Protein AF-A2Z6I2-F1 (afdb_monomer)

Foldseek 3Di:
DDDPDDDDDDPQWDDDDQKIKGKDKDKDWDWDDDPDPVDDIDIGIDIDIDIDIGGPDDWQEAEAEDQLVFPVNVVVVVVCVVVCPPDDDDDPTPAYAYEYPRAQDFAQDQDPQAQQALVNVVVNVVVVPVSCDPLLVVLLVCLVVLHEYEAQHQYCSPGNRSVNSNVVSVHHYYDDHDPDPDLVVVLVVLLVCLVVVHAAQADEAEEEDDGVNLVSCQDPRSVVSVFVVSQCSNVVSLVVDCPRAPVVDDHHYDHYYHD

Structure (mmCIF, N/CA/C/O backbone):
data_AF-A2Z6I2-F1
#
_entry.id   AF-A2Z6I2-F1
#
loop_
_atom_site.group_PDB
_atom_site.id
_atom_site.type_symbol
_atom_site.label_atom_id
_atom_site.label_alt_id
_atom_site.label_comp_id
_atom_site.label_asym_id
_atom_site.label_entity_id
_atom_site.label_seq_id
_atom_site.pdbx_PDB_ins_code
_atom_site.Cartn_x
_atom_site.Cartn_y
_atom_site.Cartn_z
_atom_site.occupancy
_atom_site.B_iso_or_equiv
_atom_site.auth_seq_id
_atom_site.auth_comp_id
_atom_site.auth_asym_id
_atom_site.auth_atom_id
_atom_site.pdbx_PDB_model_num
ATOM 1 N N . MET A 1 1 ? -18.500 24.354 5.546 1.00 50.41 1 MET A N 1
ATOM 2 C CA . MET A 1 1 ? -19.090 24.061 6.866 1.00 50.41 1 MET A CA 1
ATOM 3 C C . MET A 1 1 ? -18.536 22.716 7.293 1.00 50.41 1 MET A C 1
ATOM 5 O O . MET A 1 1 ? -18.886 21.723 6.669 1.00 50.41 1 MET A O 1
ATOM 9 N N . PHE A 1 2 ? -17.585 22.687 8.226 1.00 59.53 2 PHE A N 1
ATOM 10 C CA . PHE A 1 2 ? -17.143 21.421 8.808 1.00 59.53 2 PHE A CA 1
ATOM 11 C C . PHE A 1 2 ? -18.168 21.043 9.871 1.00 59.53 2 PHE A C 1
ATOM 13 O O . PHE A 1 2 ? -18.448 21.833 10.767 1.00 59.53 2 PHE A O 1
ATOM 20 N N . VAL A 1 3 ? -18.805 19.893 9.699 1.00 77.31 3 VAL A N 1
ATOM 21 C CA . VAL A 1 3 ? -19.711 19.334 10.699 1.00 77.31 3 VAL A CA 1
ATOM 22 C C . VAL A 1 3 ? -18.836 18.537 11.664 1.00 77.31 3 VAL A C 1
ATOM 24 O O . VAL A 1 3 ? -18.158 17.611 11.231 1.00 77.31 3 VAL A O 1
ATOM 27 N N . GLU A 1 4 ? -18.811 18.915 12.943 1.00 81.69 4 GLU A N 1
ATOM 28 C CA . GLU A 1 4 ? -17.942 18.288 13.961 1.00 81.69 4 GLU A CA 1
ATOM 29 C C . GLU A 1 4 ? -18.385 16.865 14.339 1.00 81.69 4 GLU A C 1
ATOM 31 O O . GLU A 1 4 ? -17.584 16.061 14.807 1.00 81.69 4 GLU A O 1
ATOM 36 N N . GLY A 1 5 ? -19.648 16.522 14.083 1.00 84.38 5 GLY A N 1
ATOM 37 C CA . GLY A 1 5 ? -20.169 15.175 14.267 1.00 84.38 5 GLY A CA 1
ATOM 38 C C . GLY A 1 5 ? -21.511 14.983 13.572 1.00 84.38 5 GLY A C 1
ATOM 39 O O . GLY A 1 5 ? -22.301 15.915 13.436 1.00 84.38 5 GLY A O 1
ATOM 40 N N . PHE A 1 6 ? -21.779 13.759 13.128 1.00 90.56 6 PHE A N 1
ATOM 41 C CA . PHE A 1 6 ? -23.062 13.378 12.546 1.00 90.56 6 PHE A CA 1
ATOM 42 C C . PHE A 1 6 ? -23.507 12.019 13.087 1.00 90.56 6 PHE A C 1
ATOM 44 O O . PHE A 1 6 ? -22.689 11.189 13.488 1.00 90.56 6 PHE A O 1
ATOM 51 N N . ARG A 1 7 ? -24.820 11.788 13.086 1.00 93.06 7 ARG A N 1
ATOM 52 C CA . ARG A 1 7 ? -25.435 10.504 13.433 1.00 93.06 7 ARG A CA 1
ATOM 53 C C . ARG A 1 7 ? -26.205 9.987 12.228 1.00 93.06 7 ARG A C 1
ATOM 55 O O . ARG A 1 7 ? -26.896 10.752 11.564 1.00 93.06 7 ARG A O 1
ATOM 62 N N . VAL A 1 8 ? -26.081 8.694 11.954 1.00 95.44 8 VAL A N 1
ATOM 63 C CA . VAL A 1 8 ? -26.781 8.035 10.850 1.00 95.44 8 VAL A CA 1
ATOM 64 C C . VAL A 1 8 ? -28.031 7.360 11.401 1.00 95.44 8 VAL A C 1
ATOM 66 O O . VAL A 1 8 ? -27.942 6.390 12.152 1.00 95.44 8 VAL A O 1
ATOM 69 N N . GLU A 1 9 ? -29.204 7.858 11.022 1.00 96.56 9 GLU A N 1
ATOM 70 C CA . GLU A 1 9 ? -30.477 7.190 11.295 1.00 96.56 9 GLU A CA 1
ATOM 71 C C . GLU A 1 9 ? -30.743 6.150 10.205 1.00 96.56 9 GLU A C 1
ATOM 73 O O . GLU A 1 9 ? -31.096 6.470 9.072 1.00 96.56 9 GLU A O 1
ATOM 78 N N . SER A 1 10 ? -30.511 4.880 10.531 1.00 97.31 10 SER A N 1
ATOM 79 C CA . SER A 1 10 ? -30.699 3.764 9.607 1.00 97.31 10 SER A CA 1
ATOM 80 C C . SER A 1 10 ? -31.106 2.516 10.383 1.00 97.31 10 SER A C 1
ATOM 82 O O . SER A 1 10 ? -30.508 2.237 11.422 1.00 97.31 10 SER A O 1
ATOM 84 N N . PRO A 1 11 ? -32.045 1.698 9.872 1.00 97.25 11 PRO A N 1
ATOM 85 C CA . PRO A 1 11 ? -32.401 0.424 10.502 1.00 97.25 11 PRO A CA 1
ATOM 86 C C . PRO A 1 11 ? -31.233 -0.579 10.527 1.00 97.25 11 PRO A C 1
ATOM 88 O O . PRO A 1 11 ? -31.286 -1.566 11.256 1.00 97.25 11 PRO A O 1
ATOM 91 N N . ARG A 1 12 ? -30.178 -0.327 9.737 1.00 97.69 12 ARG A N 1
ATOM 92 C CA . ARG A 1 12 ? -28.970 -1.160 9.627 1.00 97.69 12 ARG A CA 1
ATOM 93 C C . ARG A 1 12 ? -27.800 -0.669 10.478 1.00 97.69 12 ARG A C 1
ATOM 95 O O . ARG A 1 12 ? -26.710 -1.214 10.351 1.00 97.69 12 ARG A O 1
ATOM 102 N N . VAL A 1 13 ? -27.995 0.364 11.296 1.00 97.94 13 VAL A N 1
ATOM 103 C CA . VAL A 1 13 ? -26.950 0.917 12.166 1.00 97.94 13 VAL A CA 1
ATOM 104 C C . VAL A 1 13 ? -27.441 0.894 13.606 1.00 97.94 13 VAL A C 1
ATOM 106 O O . VAL A 1 13 ? -28.534 1.371 13.909 1.00 97.94 13 VAL A O 1
ATOM 109 N N . ARG A 1 14 ? -26.624 0.346 14.504 1.00 97.62 14 ARG A N 1
ATOM 110 C CA . ARG A 1 14 ? -26.887 0.320 15.944 1.00 97.62 14 ARG A CA 1
ATOM 111 C C . ARG A 1 14 ? -25.712 0.949 16.676 1.00 97.62 14 ARG A C 1
ATOM 113 O O . ARG A 1 14 ? -24.563 0.593 16.442 1.00 97.62 14 ARG A O 1
ATOM 120 N N . TYR A 1 15 ? -26.022 1.892 17.556 1.00 96.81 15 TYR A N 1
ATOM 121 C CA . TYR A 1 15 ? -25.044 2.556 18.411 1.00 96.81 15 TYR A CA 1
ATOM 122 C C . TYR A 1 15 ? -25.083 1.890 19.788 1.00 96.81 15 TYR A C 1
ATOM 124 O O . TYR A 1 15 ? -26.132 1.904 20.434 1.00 96.81 15 TYR A O 1
ATOM 132 N N . GLY A 1 16 ? -23.969 1.286 20.194 1.00 92.25 16 GLY A N 1
ATOM 133 C CA . GLY A 1 16 ? -23.760 0.704 21.518 1.00 92.25 16 GLY A CA 1
ATOM 134 C C . GLY A 1 16 ? -22.893 1.596 22.407 1.00 92.25 16 GLY A C 1
ATOM 135 O O . GLY A 1 16 ? -22.550 2.723 22.045 1.00 92.25 16 GLY A O 1
ATOM 136 N N . ASP A 1 17 ? -22.528 1.078 23.579 1.00 91.62 17 ASP A N 1
ATOM 137 C CA . ASP A 1 17 ? -21.603 1.746 24.497 1.00 91.62 17 ASP A CA 1
ATOM 138 C C . ASP A 1 17 ? -20.154 1.505 24.041 1.00 91.62 17 ASP A C 1
ATOM 140 O O . ASP A 1 17 ? -19.594 0.428 24.238 1.00 91.62 17 ASP A O 1
ATOM 144 N N . GLY A 1 18 ? -19.567 2.482 23.344 1.00 93.25 18 GLY A N 1
ATOM 145 C CA . GLY A 1 18 ? -18.188 2.407 22.843 1.00 93.25 18 GLY A CA 1
ATOM 146 C C . GLY A 1 18 ? -18.007 1.745 21.468 1.00 93.25 18 GLY A C 1
ATOM 147 O O . GLY A 1 18 ? -16.869 1.577 21.012 1.00 93.25 18 GLY A O 1
ATOM 148 N N . GLU A 1 19 ? -19.095 1.380 20.785 1.00 96.69 19 GLU A N 1
ATOM 149 C CA . GLU A 1 19 ? -19.059 0.740 19.467 1.00 96.69 19 GLU A CA 1
ATOM 150 C C . GLU A 1 19 ? -20.268 1.080 18.584 1.00 96.69 19 GLU A C 1
ATOM 152 O O . GLU A 1 19 ? -21.359 1.398 19.058 1.00 96.69 19 GLU A O 1
ATOM 157 N N . ILE A 1 20 ? -20.065 0.995 17.271 1.00 97.31 20 ILE A N 1
ATOM 158 C CA . ILE A 1 20 ? -21.105 1.102 16.249 1.00 97.31 20 ILE A CA 1
ATOM 159 C C . ILE A 1 20 ? -21.118 -0.205 15.469 1.00 97.31 20 ILE A C 1
ATOM 161 O O . ILE A 1 20 ? -20.106 -0.606 14.887 1.00 97.31 20 ILE A O 1
ATOM 165 N N . GLU A 1 21 ? -22.279 -0.845 15.431 1.00 97.88 21 GLU A N 1
ATOM 166 C CA . GLU A 1 21 ? -22.538 -1.997 14.580 1.00 97.88 21 GLU A CA 1
ATOM 167 C C . GLU A 1 21 ? -23.267 -1.540 13.318 1.00 97.88 21 GLU A C 1
ATOM 169 O O . GLU A 1 21 ? -24.208 -0.740 13.375 1.00 97.88 21 GLU A O 1
ATOM 174 N N . SER A 1 22 ? -22.839 -2.047 12.165 1.00 97.94 22 SER A N 1
ATOM 175 C CA . SER A 1 22 ? -23.481 -1.747 10.890 1.00 97.94 22 SER A CA 1
ATOM 176 C C . SER A 1 22 ? -23.568 -2.971 9.993 1.00 97.94 22 SER A C 1
ATOM 178 O O . SER A 1 22 ? -22.629 -3.758 9.889 1.00 97.94 22 SER A O 1
ATOM 180 N N . GLU A 1 23 ? -24.710 -3.120 9.332 1.00 98.38 23 GLU A N 1
ATOM 181 C CA . GLU A 1 23 ? -24.912 -4.113 8.284 1.00 98.38 23 GLU A CA 1
ATOM 182 C C . GLU A 1 23 ? -24.755 -3.452 6.911 1.00 98.38 23 GLU A C 1
ATOM 184 O O . GLU A 1 23 ? -25.454 -2.489 6.577 1.00 98.38 23 GLU A O 1
ATOM 189 N N . TYR A 1 24 ? -23.851 -3.988 6.097 1.00 97.75 24 TYR A N 1
ATOM 190 C CA . TYR A 1 24 ? -23.577 -3.507 4.751 1.00 97.75 24 TYR A CA 1
ATOM 191 C C . TYR A 1 24 ? -23.713 -4.645 3.745 1.00 97.75 24 TYR A C 1
ATOM 193 O O . TYR A 1 24 ? -23.016 -5.654 3.828 1.00 97.75 24 TYR A O 1
ATOM 201 N N . ARG A 1 25 ? -24.595 -4.467 2.760 1.00 97.62 25 ARG A N 1
ATOM 202 C CA . ARG A 1 25 ? -24.691 -5.380 1.622 1.00 97.62 25 ARG A CA 1
ATOM 203 C C . ARG A 1 25 ? -23.693 -4.937 0.557 1.00 97.62 25 ARG A C 1
ATOM 205 O O . ARG A 1 25 ? -23.887 -3.898 -0.067 1.00 97.62 25 ARG A O 1
ATOM 212 N N . TYR A 1 26 ? -22.643 -5.724 0.373 1.00 97.56 26 TYR A N 1
ATOM 213 C CA . TYR A 1 26 ? -21.676 -5.556 -0.699 1.00 97.56 26 TYR A CA 1
ATOM 214 C C . TYR A 1 26 ? -22.194 -6.252 -1.957 1.00 97.56 26 TYR A C 1
ATOM 216 O O . TYR A 1 26 ? -22.253 -7.483 -2.019 1.00 97.56 26 TYR A O 1
ATOM 224 N N . ASP A 1 27 ? -22.592 -5.452 -2.940 1.00 97.69 27 ASP A N 1
ATOM 225 C CA . ASP A 1 27 ? -23.014 -5.926 -4.253 1.00 97.69 27 ASP A CA 1
ATOM 226 C C . ASP A 1 27 ? -21.798 -5.928 -5.196 1.00 97.69 27 ASP A C 1
ATOM 228 O O . ASP A 1 27 ? -21.098 -4.927 -5.340 1.00 97.69 27 ASP A O 1
ATOM 232 N N . THR A 1 28 ? -21.530 -7.069 -5.825 1.00 97.12 28 THR A N 1
ATOM 233 C CA . THR A 1 28 ? -20.417 -7.283 -6.758 1.00 97.12 28 THR A CA 1
ATOM 234 C C . THR A 1 28 ? -20.871 -8.150 -7.932 1.00 97.12 28 THR A C 1
ATOM 236 O O . THR A 1 28 ? -22.028 -8.564 -8.011 1.00 97.12 28 THR A O 1
ATOM 239 N N . THR A 1 29 ? -19.996 -8.403 -8.898 1.00 96.88 29 THR A N 1
ATOM 240 C CA . THR A 1 29 ? -20.330 -9.175 -10.097 1.00 96.88 29 THR A CA 1
ATOM 241 C C . THR A 1 29 ? -19.189 -10.114 -10.454 1.00 96.88 29 THR A C 1
ATOM 243 O O . THR A 1 29 ? -18.056 -9.686 -10.639 1.00 96.88 29 THR A O 1
ATOM 246 N N . GLU A 1 30 ? -19.494 -11.403 -10.577 1.00 96.50 30 GLU A N 1
ATOM 247 C CA . GLU A 1 30 ? -18.579 -12.368 -11.181 1.00 96.50 30 GLU A CA 1
ATOM 248 C C . GLU A 1 30 ? -18.762 -12.346 -12.697 1.00 96.50 30 GLU A C 1
ATOM 250 O O . GLU A 1 30 ? -19.879 -12.490 -13.201 1.00 96.50 30 GLU A O 1
ATOM 255 N N . VAL A 1 31 ? -17.657 -12.198 -13.418 1.00 94.94 31 VAL A N 1
ATOM 256 C CA . VAL A 1 31 ? -17.636 -12.176 -14.878 1.00 94.94 31 VAL A CA 1
ATOM 257 C C . VAL A 1 31 ? -16.824 -13.371 -15.363 1.00 94.94 31 VAL A C 1
ATOM 259 O O . VAL A 1 31 ? -15.670 -13.539 -14.977 1.00 94.94 31 VAL A O 1
ATOM 262 N N . VAL A 1 32 ? -17.429 -14.216 -16.198 1.00 94.06 32 VAL A N 1
ATOM 263 C CA . VAL A 1 32 ? -16.758 -15.369 -16.812 1.00 94.06 32 VAL A CA 1
ATOM 264 C C . VAL A 1 32 ? -16.577 -15.104 -18.297 1.00 94.06 32 VAL A C 1
ATOM 266 O O . VAL A 1 32 ? -17.559 -14.899 -19.022 1.00 94.06 32 VAL A O 1
ATOM 269 N N . ALA A 1 33 ? -15.314 -15.118 -18.727 1.00 88.25 33 ALA A N 1
ATOM 270 C CA . ALA A 1 33 ? -14.939 -14.991 -20.126 1.00 88.25 33 ALA A CA 1
ATOM 271 C C . ALA A 1 33 ? -15.581 -16.103 -20.965 1.00 88.25 33 ALA A C 1
ATOM 273 O O . ALA A 1 33 ? -15.678 -17.249 -20.508 1.00 88.25 33 ALA A O 1
ATOM 274 N N . PRO A 1 34 ? -16.045 -15.789 -22.183 1.00 88.56 34 PRO A N 1
ATOM 275 C CA . PRO A 1 34 ? -16.644 -16.795 -23.031 1.00 88.56 34 PRO A CA 1
ATOM 276 C C . PRO A 1 34 ? -15.589 -17.817 -23.477 1.00 88.56 34 PRO A C 1
ATOM 278 O O . PRO A 1 34 ? -14.452 -17.448 -23.766 1.00 88.56 34 PRO A O 1
ATOM 281 N N . PRO A 1 35 ? -15.952 -19.105 -23.603 1.00 83.06 35 PRO A N 1
ATOM 282 C CA . PRO A 1 35 ? -15.025 -20.131 -24.081 1.00 83.06 35 PRO A CA 1
ATOM 283 C C . PRO A 1 35 ? -14.727 -20.010 -25.588 1.00 83.06 35 PRO A C 1
ATOM 285 O O . PRO A 1 35 ? -13.846 -20.696 -26.093 1.00 83.06 35 PRO A O 1
ATOM 288 N N . SER A 1 36 ? -15.475 -19.174 -26.315 1.00 84.12 36 SER A N 1
ATOM 289 C CA . SER A 1 36 ? -15.291 -18.883 -27.741 1.00 84.12 36 SER A CA 1
ATOM 290 C C . SER A 1 36 ? -15.874 -17.503 -28.082 1.00 84.12 36 SER A C 1
ATOM 292 O O . SER A 1 36 ? -16.886 -17.148 -27.478 1.00 84.12 36 SER A O 1
ATOM 294 N N . PRO A 1 37 ? -15.356 -16.771 -29.089 1.00 77.06 37 PRO A N 1
ATOM 295 C CA . PRO A 1 37 ? -15.845 -15.432 -29.462 1.00 77.06 37 PRO A CA 1
ATOM 296 C C . PRO A 1 37 ? -17.340 -15.360 -29.812 1.00 77.06 37 PRO A C 1
ATOM 298 O O . PRO A 1 37 ? -17.973 -14.327 -29.629 1.00 77.06 37 PRO A O 1
ATOM 301 N N . GLU A 1 38 ? -17.917 -16.463 -30.295 1.00 82.81 38 GLU A N 1
ATOM 302 C CA . GLU A 1 38 ? -19.339 -16.564 -30.661 1.00 82.81 38 GLU A CA 1
ATOM 303 C C . GLU A 1 38 ? -20.281 -16.681 -29.452 1.00 82.81 38 GLU A C 1
ATOM 305 O O . GLU A 1 38 ? -21.496 -16.529 -29.577 1.00 82.81 38 GLU A O 1
ATOM 310 N N . LYS A 1 39 ? -19.734 -16.971 -28.267 1.00 81.94 39 LYS A N 1
ATOM 311 C CA . LYS A 1 39 ? -20.488 -17.010 -27.015 1.00 81.94 39 LYS A CA 1
ATOM 312 C C . LYS A 1 39 ? -20.290 -15.685 -26.288 1.00 81.94 39 LYS A C 1
ATOM 314 O O . LYS A 1 39 ? -19.187 -15.157 -26.231 1.00 81.94 39 LYS A O 1
ATOM 319 N N . GLY A 1 40 ? -21.367 -15.148 -25.724 1.00 88.81 40 GLY A N 1
ATOM 320 C CA . GLY A 1 40 ? -21.302 -13.940 -24.905 1.00 88.81 40 GLY A CA 1
ATOM 321 C C . GLY A 1 40 ? -20.662 -14.195 -23.538 1.00 88.81 40 GLY A C 1
ATOM 322 O O . GLY A 1 40 ? -20.625 -15.328 -23.050 1.00 88.81 40 GLY A O 1
ATOM 323 N N . TRP A 1 41 ? -20.195 -13.121 -22.904 1.00 93.19 41 TRP A N 1
ATOM 324 C CA . TRP A 1 41 ? -19.760 -13.127 -21.508 1.00 93.19 41 TRP A CA 1
ATOM 325 C C . TRP A 1 41 ? -20.904 -13.544 -20.578 1.00 93.19 41 TRP A C 1
ATOM 327 O O . TRP A 1 41 ? -22.054 -13.147 -20.782 1.00 93.19 41 TRP A O 1
ATOM 337 N N . VAL A 1 42 ? -20.589 -14.303 -19.525 1.00 94.00 42 VAL A N 1
ATOM 338 C CA . VAL A 1 42 ? -21.559 -14.610 -18.464 1.00 94.00 42 VAL A CA 1
ATOM 339 C C . VAL A 1 42 ? -21.309 -13.678 -17.288 1.00 94.00 42 VAL A C 1
ATOM 341 O O . VAL A 1 42 ? -20.242 -13.710 -16.680 1.00 94.00 42 VAL A O 1
ATOM 344 N N . VAL A 1 43 ? -22.314 -12.870 -16.961 1.00 96.12 43 VAL A N 1
ATOM 345 C CA . VAL A 1 43 ? -22.268 -11.871 -15.890 1.00 96.12 43 VAL A CA 1
ATOM 346 C C . VAL A 1 43 ? -23.205 -12.316 -14.770 1.00 96.12 43 VAL A C 1
ATOM 348 O O . VAL A 1 43 ? -24.406 -12.470 -14.992 1.00 96.12 43 VAL A O 1
ATOM 351 N N . ARG A 1 44 ? -22.665 -12.560 -13.571 1.00 97.06 44 ARG A N 1
ATOM 352 C CA . ARG A 1 44 ? -23.420 -13.048 -12.407 1.00 97.06 44 ARG A CA 1
ATOM 353 C C . ARG A 1 44 ? -23.335 -12.045 -11.258 1.00 97.06 44 ARG A C 1
ATOM 355 O O . ARG A 1 44 ? -22.318 -12.018 -10.560 1.00 97.06 44 ARG A O 1
ATOM 362 N N . PRO A 1 45 ? -24.384 -11.238 -11.030 1.00 97.75 45 PRO A N 1
ATOM 363 C CA . PRO A 1 45 ? -24.473 -10.408 -9.836 1.00 97.75 45 PRO A CA 1
ATOM 364 C C . PRO A 1 45 ? -24.411 -11.278 -8.575 1.00 97.75 45 PRO A C 1
ATOM 366 O O . PRO A 1 45 ? -25.079 -12.311 -8.491 1.00 97.75 45 PRO A O 1
ATOM 369 N N . LYS A 1 46 ? -23.603 -10.867 -7.600 1.00 97.50 46 LYS A N 1
ATOM 370 C CA . LYS A 1 46 ? -23.454 -11.513 -6.293 1.00 97.50 46 LYS A CA 1
ATOM 371 C C . LYS A 1 46 ? -23.614 -10.457 -5.205 1.00 97.50 46 LYS A C 1
ATOM 373 O O . LYS A 1 46 ? -23.133 -9.338 -5.353 1.00 97.50 46 LYS A O 1
ATOM 378 N N . SER A 1 47 ? -24.227 -10.838 -4.094 1.00 97.88 47 SER A N 1
ATOM 379 C CA . SER A 1 47 ? -24.353 -9.976 -2.920 1.00 97.88 47 SER A CA 1
ATOM 380 C C . SER A 1 47 ? -23.830 -10.712 -1.697 1.00 97.88 47 SER A C 1
ATOM 382 O O . SER A 1 47 ? -24.163 -11.879 -1.487 1.00 97.88 47 SER A O 1
ATOM 384 N N . VAL A 1 48 ? -23.031 -10.027 -0.884 1.00 97.56 48 VAL A N 1
ATOM 385 C CA . VAL A 1 48 ? -22.525 -10.529 0.398 1.00 97.56 48 VAL A CA 1
ATOM 386 C C . VAL A 1 48 ? -22.888 -9.521 1.478 1.00 97.56 48 VAL A C 1
ATOM 388 O O . VAL A 1 48 ? -22.588 -8.336 1.350 1.00 97.56 48 VAL A O 1
ATOM 391 N N . THR A 1 49 ? -23.542 -9.974 2.543 1.00 98.06 49 THR A N 1
ATOM 392 C CA . THR A 1 49 ? -23.841 -9.117 3.694 1.00 98.06 49 THR A CA 1
ATOM 393 C C . THR A 1 49 ? -22.694 -9.185 4.695 1.00 98.06 49 THR A C 1
ATOM 395 O O . THR A 1 49 ? -22.367 -10.255 5.202 1.00 98.06 49 THR A O 1
ATOM 398 N N . TYR A 1 50 ? -22.099 -8.031 4.984 1.00 98.12 50 TYR A N 1
ATOM 399 C CA . TYR A 1 50 ? -21.097 -7.842 6.023 1.00 98.12 50 TYR A CA 1
ATOM 400 C C . TYR A 1 50 ? -21.730 -7.219 7.262 1.00 98.12 50 TYR A C 1
ATOM 402 O O . TYR A 1 50 ? -22.540 -6.296 7.166 1.00 98.12 50 TYR A O 1
ATOM 410 N N . HIS A 1 51 ? -21.295 -7.689 8.425 1.00 98.00 51 HIS A N 1
ATOM 411 C CA . HIS A 1 51 ? -21.599 -7.080 9.712 1.00 98.00 51 HIS A CA 1
ATOM 412 C C . HIS A 1 51 ? -20.306 -6.483 10.265 1.00 98.00 51 HIS A C 1
ATOM 414 O O . HIS A 1 51 ? -19.394 -7.210 10.655 1.00 98.00 51 HIS A O 1
ATOM 420 N N . PHE A 1 52 ? -20.207 -5.157 10.251 1.00 98.00 52 PHE A N 1
ATOM 421 C CA . PHE A 1 52 ? -19.059 -4.428 10.774 1.00 98.00 52 PHE A CA 1
ATOM 422 C C . PHE A 1 52 ? -19.320 -3.993 12.209 1.00 98.00 52 PHE A C 1
ATOM 424 O O . PHE A 1 52 ? -20.406 -3.514 12.533 1.00 98.00 52 PHE A O 1
ATOM 431 N N . LYS A 1 53 ? -18.287 -4.103 13.040 1.00 97.62 53 LYS A N 1
ATOM 432 C CA . LYS A 1 53 ? -18.243 -3.557 14.394 1.00 97.62 53 LYS A CA 1
ATOM 433 C C . LYS A 1 53 ? -17.047 -2.620 14.490 1.00 97.62 53 LYS A C 1
ATOM 435 O O . LYS A 1 53 ? -15.909 -3.044 14.297 1.00 97.62 53 LYS A O 1
ATOM 440 N N . THR A 1 54 ? -17.315 -1.356 14.787 1.00 96.75 54 THR A N 1
ATOM 441 C CA . THR A 1 54 ? -16.304 -0.298 14.852 1.00 96.75 54 THR A CA 1
ATOM 442 C C . THR A 1 54 ? -16.310 0.303 16.245 1.00 96.75 54 THR A C 1
ATOM 444 O O . THR A 1 54 ? -17.326 0.843 16.673 1.00 96.75 54 THR A O 1
ATOM 447 N N . THR A 1 55 ? -15.186 0.242 16.958 1.00 95.62 55 THR A N 1
ATOM 448 C CA . THR A 1 55 ? -15.063 0.957 18.236 1.00 95.62 55 THR A CA 1
ATOM 449 C C . THR A 1 55 ? -15.103 2.467 18.007 1.00 95.62 55 THR A C 1
ATOM 451 O O . THR A 1 55 ? -14.508 2.975 17.057 1.00 95.62 55 THR A O 1
ATOM 454 N N . THR A 1 56 ? -15.807 3.192 18.872 1.00 93.56 56 THR A N 1
ATOM 455 C CA . THR A 1 56 ? -15.880 4.660 18.827 1.00 93.56 56 THR A CA 1
ATOM 456 C C . THR A 1 56 ? -14.766 5.324 19.628 1.00 93.56 56 THR A C 1
ATOM 458 O O . THR A 1 56 ? -14.590 6.537 19.544 1.00 93.56 56 THR A O 1
ATOM 461 N N . THR A 1 57 ? -14.014 4.550 20.412 1.00 91.00 57 THR A N 1
ATOM 462 C CA . THR A 1 57 ? -12.902 5.063 21.208 1.00 91.00 57 THR A CA 1
ATOM 463 C C . THR A 1 57 ? -11.661 5.171 20.335 1.00 91.00 57 THR A C 1
ATOM 465 O O . THR A 1 57 ? -11.096 4.165 19.902 1.00 91.00 57 THR A O 1
ATOM 468 N N . VAL A 1 58 ? -11.210 6.402 20.095 1.00 89.00 58 VAL A N 1
ATOM 469 C CA . VAL A 1 58 ? -9.947 6.660 19.398 1.00 89.00 58 VAL A CA 1
ATOM 470 C C . VAL A 1 58 ? -8.793 6.450 20.389 1.00 89.00 58 VAL A C 1
ATOM 472 O O . VAL A 1 58 ? -8.721 7.170 21.387 1.00 89.00 58 VAL A O 1
ATOM 475 N N . PRO A 1 59 ? -7.898 5.471 20.160 1.00 87.56 59 PRO A N 1
ATOM 476 C CA . PRO A 1 59 ? -6.796 5.196 21.074 1.00 87.56 59 PRO A CA 1
ATOM 477 C C . PRO A 1 59 ? -5.747 6.308 21.022 1.00 87.56 59 PRO A C 1
ATOM 479 O O . PRO A 1 59 ? -5.516 6.914 19.971 1.00 87.56 59 PRO A O 1
ATOM 482 N N . LYS A 1 60 ? -5.012 6.501 22.121 1.00 84.94 60 LYS A N 1
ATOM 483 C CA . LYS A 1 60 ? -3.748 7.243 22.069 1.00 84.94 60 LYS A CA 1
ATOM 484 C C . LYS A 1 60 ? -2.740 6.432 21.264 1.00 84.94 60 LYS A C 1
ATOM 486 O O . LYS A 1 60 ? -2.249 5.404 21.728 1.00 84.94 60 LYS A O 1
ATOM 491 N N . LEU A 1 61 ? -2.447 6.897 20.055 1.00 86.38 61 LEU A N 1
ATOM 492 C CA . LEU A 1 61 ? -1.558 6.216 19.122 1.00 86.38 61 LEU A CA 1
ATOM 493 C C . LEU A 1 61 ? -0.109 6.693 19.286 1.00 86.38 61 LEU A C 1
ATOM 495 O O . LEU A 1 61 ? 0.188 7.876 19.132 1.00 86.38 61 LEU A O 1
ATOM 499 N N . GLY A 1 62 ? 0.797 5.759 19.558 1.00 84.38 62 GLY A N 1
ATOM 500 C CA . GLY A 1 62 ? 2.235 5.942 19.404 1.00 84.38 62 GLY A CA 1
ATOM 501 C C . GLY A 1 62 ? 2.663 5.666 17.965 1.00 84.38 62 GLY A C 1
ATOM 502 O O . GLY A 1 62 ? 2.256 4.669 17.372 1.00 84.38 62 GLY A O 1
ATOM 503 N N . VAL A 1 63 ? 3.505 6.532 17.406 1.00 85.81 63 VAL A N 1
ATOM 504 C CA . VAL A 1 63 ? 4.088 6.339 16.073 1.00 85.81 63 VAL A CA 1
ATOM 505 C C . VAL A 1 63 ? 5.600 6.260 16.211 1.00 85.81 63 VAL A C 1
ATOM 507 O O . VAL A 1 63 ? 6.231 7.188 16.716 1.00 85.81 63 VAL A O 1
ATOM 510 N N . MET A 1 64 ? 6.177 5.149 15.762 1.00 79.88 64 MET A N 1
ATOM 511 C CA . MET A 1 64 ? 7.621 4.937 15.726 1.00 79.88 64 MET A CA 1
ATOM 512 C C . MET A 1 64 ? 8.117 5.054 14.287 1.00 79.88 64 MET A C 1
ATOM 514 O O . MET A 1 64 ? 7.653 4.340 13.401 1.00 79.88 64 MET A O 1
ATOM 518 N N . LEU A 1 65 ? 9.062 5.964 14.051 1.00 82.62 65 LEU A N 1
ATOM 519 C CA . LEU A 1 65 ? 9.607 6.230 12.722 1.00 82.62 65 LEU A CA 1
ATOM 520 C C . LEU A 1 65 ? 10.998 5.618 12.585 1.00 82.62 65 LEU A C 1
ATOM 522 O O . LEU A 1 65 ? 11.935 6.045 13.265 1.00 82.62 65 LEU A O 1
ATOM 526 N N . VAL A 1 66 ? 11.167 4.687 11.649 1.00 81.31 66 VAL A N 1
ATOM 527 C CA . VAL A 1 66 ? 12.512 4.306 11.202 1.00 81.31 66 VAL A CA 1
ATOM 528 C C . VAL A 1 66 ? 13.018 5.419 10.289 1.00 81.31 66 VAL A C 1
ATOM 530 O O . VAL A 1 66 ? 12.318 5.818 9.361 1.00 81.31 66 VAL A O 1
ATOM 533 N N . GLY A 1 67 ? 14.202 5.968 10.576 1.00 79.94 67 GLY A N 1
ATOM 534 C CA . GLY A 1 67 ? 14.697 7.176 9.903 1.00 79.94 67 GLY A CA 1
ATOM 535 C C . GLY A 1 67 ? 14.147 8.488 10.479 1.00 79.94 67 GLY A C 1
ATOM 536 O O . GLY A 1 67 ? 14.062 9.483 9.763 1.00 79.94 67 GLY A O 1
ATOM 537 N N . TRP A 1 68 ? 13.782 8.511 11.768 1.00 70.31 68 TRP A N 1
ATOM 538 C CA . TRP A 1 68 ? 13.207 9.678 12.457 1.00 70.31 68 TRP A CA 1
ATOM 539 C C . TRP A 1 68 ? 13.965 11.002 12.230 1.00 70.31 68 TRP A C 1
ATOM 541 O O . TRP A 1 68 ? 13.337 12.041 12.046 1.00 70.31 68 TRP A O 1
ATOM 551 N N . GLY A 1 69 ? 15.300 10.972 12.177 1.00 76.69 69 GLY A N 1
ATOM 552 C CA . GLY A 1 69 ? 16.138 12.156 11.939 1.00 76.69 69 GLY A CA 1
ATOM 553 C C . GLY A 1 69 ? 16.175 12.667 10.490 1.00 76.69 69 GLY A C 1
ATOM 554 O O . GLY A 1 69 ? 16.799 13.692 10.231 1.00 76.69 69 GLY A O 1
ATOM 555 N N . GLY A 1 70 ? 15.539 11.977 9.539 1.00 77.00 70 GLY A N 1
ATOM 556 C CA . GLY A 1 70 ? 15.475 12.396 8.137 1.00 77.00 70 GLY A CA 1
ATOM 557 C C . GLY A 1 70 ? 14.453 13.509 7.881 1.00 77.00 70 GLY A C 1
ATOM 558 O O . GLY A 1 70 ? 13.683 13.891 8.766 1.00 77.00 70 GLY A O 1
ATOM 559 N N . ASN A 1 71 ? 14.399 14.012 6.642 1.00 79.75 71 ASN A N 1
ATOM 560 C CA . ASN A 1 71 ? 13.498 15.105 6.244 1.00 79.75 71 ASN A CA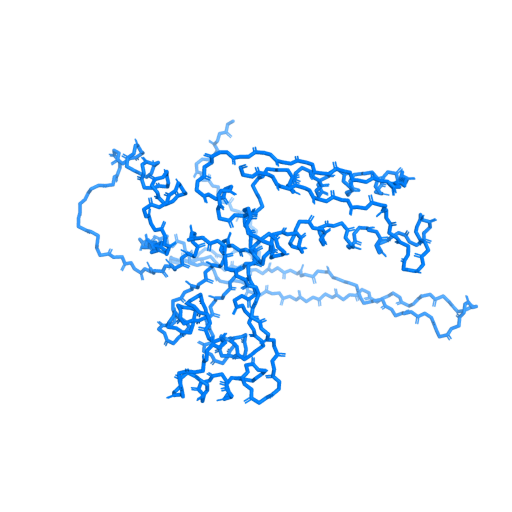 1
ATOM 561 C C . ASN A 1 71 ? 12.033 14.837 6.631 1.00 79.75 71 ASN A C 1
ATOM 563 O O . ASN A 1 71 ? 11.378 15.706 7.201 1.00 79.75 71 ASN A O 1
ATOM 567 N N . ASN A 1 72 ? 11.528 13.631 6.361 1.00 78.06 72 ASN A N 1
ATOM 568 C CA . ASN A 1 72 ? 10.141 13.267 6.660 1.00 78.06 72 ASN A CA 1
ATOM 569 C C . ASN A 1 72 ? 9.890 13.148 8.169 1.00 78.06 72 ASN A C 1
ATOM 571 O O . ASN A 1 72 ? 8.915 13.699 8.673 1.00 78.06 72 ASN A O 1
ATOM 575 N N . GLY A 1 73 ? 10.770 12.454 8.898 1.00 71.38 73 GLY A N 1
ATOM 576 C CA . GLY A 1 73 ? 10.591 12.210 10.330 1.00 71.38 73 GLY A CA 1
ATOM 577 C C . GLY A 1 73 ? 10.695 13.482 11.173 1.00 71.38 73 GLY A C 1
ATOM 578 O O . GLY A 1 73 ? 9.877 13.703 12.072 1.00 71.38 73 GLY A O 1
ATOM 579 N N . THR A 1 74 ? 11.631 14.370 10.835 1.00 76.62 74 THR A N 1
ATOM 580 C CA . THR A 1 74 ? 11.772 15.679 11.490 1.00 76.62 74 THR A CA 1
ATOM 581 C C . THR A 1 74 ? 10.594 16.597 11.168 1.00 76.62 74 THR A C 1
ATOM 583 O O . THR A 1 74 ? 10.055 17.213 12.084 1.00 76.62 74 THR A O 1
ATOM 586 N N . THR A 1 75 ? 10.122 16.624 9.914 1.00 67.38 75 THR A N 1
ATOM 587 C CA . THR A 1 75 ? 8.943 17.412 9.502 1.00 67.38 75 THR A CA 1
ATOM 588 C C . THR A 1 75 ? 7.662 16.913 10.163 1.00 67.38 75 THR A C 1
ATOM 590 O O . THR A 1 75 ? 6.886 17.728 10.653 1.00 67.38 75 THR A O 1
ATOM 593 N N . LEU A 1 76 ? 7.448 15.592 10.245 1.00 73.38 76 LEU A N 1
ATOM 594 C CA . LEU A 1 76 ? 6.307 15.020 10.968 1.00 73.38 76 LEU A CA 1
ATOM 595 C C . LEU A 1 76 ? 6.340 15.444 12.439 1.00 73.38 76 LEU A C 1
ATOM 597 O O . LEU A 1 76 ? 5.344 15.927 12.969 1.00 73.38 76 LEU A O 1
ATOM 601 N N . THR A 1 77 ? 7.501 15.312 13.083 1.00 72.06 77 THR A N 1
ATOM 602 C CA . THR A 1 77 ? 7.680 15.667 14.498 1.00 72.06 77 THR A CA 1
ATOM 603 C C . THR A 1 77 ? 7.454 17.157 14.732 1.00 72.06 77 THR A C 1
ATOM 605 O O . THR A 1 77 ? 6.730 17.526 15.653 1.00 72.06 77 THR A O 1
ATOM 608 N N . ALA A 1 78 ? 8.018 18.018 13.883 1.00 62.22 78 ALA A N 1
ATOM 609 C CA . ALA A 1 78 ? 7.800 19.458 13.934 1.00 62.22 78 ALA A CA 1
ATOM 610 C C . ALA A 1 78 ? 6.331 19.818 13.687 1.00 62.22 78 ALA A C 1
ATOM 612 O O . ALA A 1 78 ? 5.799 20.655 14.403 1.00 62.22 78 ALA A O 1
ATOM 613 N N . GLY A 1 79 ? 5.656 19.155 12.743 1.00 55.81 79 GLY A N 1
ATOM 614 C CA . GLY A 1 79 ? 4.227 19.323 12.490 1.00 55.81 79 GLY A CA 1
ATOM 615 C C . GLY A 1 79 ? 3.383 18.956 13.709 1.00 55.81 79 GLY A C 1
ATOM 616 O O . GLY A 1 79 ? 2.540 19.743 14.125 1.00 55.81 79 GLY A O 1
ATOM 617 N N . VAL A 1 80 ? 3.655 17.816 14.347 1.00 65.56 80 VAL A N 1
ATOM 618 C CA . VAL A 1 80 ? 2.981 17.420 15.593 1.00 65.56 80 VAL A CA 1
ATOM 619 C C . VAL A 1 80 ? 3.269 18.421 16.718 1.00 65.56 80 VAL A C 1
ATOM 621 O O . VAL A 1 80 ? 2.342 18.825 17.411 1.00 65.56 80 VAL A O 1
ATOM 624 N N . ILE A 1 81 ? 4.522 18.867 16.885 1.00 63.88 81 ILE A N 1
ATOM 625 C CA . ILE A 1 81 ? 4.916 19.842 17.920 1.00 63.88 81 ILE A CA 1
ATOM 626 C C . ILE A 1 81 ? 4.294 21.228 17.676 1.00 63.88 81 ILE A C 1
ATOM 628 O O . ILE A 1 81 ? 3.854 21.874 18.622 1.00 63.88 81 ILE A O 1
ATOM 632 N N . ALA A 1 82 ? 4.250 21.695 16.431 1.00 55.91 82 ALA A N 1
ATOM 633 C CA . ALA A 1 82 ? 3.660 22.982 16.070 1.00 55.91 82 ALA A CA 1
ATOM 634 C C . ALA A 1 82 ? 2.141 22.995 16.297 1.00 55.91 82 ALA A C 1
ATOM 636 O O . ALA A 1 82 ? 1.587 24.031 16.644 1.00 55.91 82 ALA A O 1
ATOM 637 N N . ASN A 1 83 ? 1.487 21.836 16.177 1.00 53.19 83 ASN A N 1
ATOM 638 C CA . ASN A 1 83 ? 0.071 21.647 16.496 1.00 53.19 83 ASN A CA 1
ATOM 639 C C . ASN A 1 83 ? -0.154 21.165 17.953 1.00 53.19 83 ASN A C 1
ATOM 641 O O . ASN A 1 83 ? -1.253 20.757 18.313 1.00 53.19 83 ASN A O 1
ATOM 645 N N . ARG A 1 84 ? 0.879 21.202 18.813 1.00 53.44 84 ARG A N 1
ATOM 646 C CA . ARG A 1 84 ? 0.900 20.584 20.160 1.00 53.44 84 ARG A CA 1
ATOM 647 C C . ARG A 1 84 ? 0.268 21.414 21.271 1.00 53.44 84 ARG A C 1
ATOM 649 O O . ARG A 1 84 ? 0.373 21.002 22.424 1.00 53.44 84 ARG A O 1
ATOM 656 N N . GLU A 1 85 ? -0.371 22.550 21.008 1.00 48.56 85 GLU A N 1
ATOM 657 C CA . GLU A 1 85 ? -1.097 23.244 22.089 1.00 48.56 85 GLU A CA 1
ATOM 658 C C . GLU A 1 85 ? -2.239 22.382 22.687 1.00 48.56 85 GLU A C 1
ATOM 660 O O . GLU A 1 85 ? -2.731 22.693 23.764 1.00 48.56 85 GLU A O 1
ATOM 665 N N . GLU A 1 86 ? -2.535 21.207 22.107 1.00 50.38 86 GLU A N 1
ATOM 666 C CA . GLU A 1 86 ? -3.394 20.156 22.684 1.00 50.38 86 GLU A CA 1
ATOM 667 C C . GLU A 1 86 ? -2.670 18.906 23.252 1.00 50.38 86 GLU A C 1
ATOM 669 O O . GLU A 1 86 ? -3.332 18.017 23.787 1.00 50.38 86 GLU A O 1
ATOM 674 N N . PHE A 1 87 ? -1.332 18.776 23.183 1.00 50.91 87 PHE A N 1
ATOM 675 C CA . PHE A 1 87 ? -0.652 17.492 23.471 1.00 50.91 87 PHE A CA 1
ATOM 676 C C . PHE A 1 87 ? 0.563 17.584 24.418 1.00 50.91 87 PHE A C 1
ATOM 678 O O . PHE A 1 87 ? 1.715 17.331 24.056 1.00 50.91 87 PHE A O 1
ATOM 685 N N . LYS A 1 88 ? 0.300 17.897 25.687 1.00 38.19 88 LYS A N 1
ATOM 686 C CA . LYS A 1 88 ? 1.147 17.556 26.850 1.00 38.19 88 LYS A CA 1
ATOM 687 C C . LYS A 1 88 ? 0.198 17.048 27.944 1.00 38.19 88 LYS A C 1
ATOM 689 O O . LYS A 1 88 ? -0.882 17.590 28.093 1.00 38.19 88 LYS A O 1
ATOM 694 N N . GLU A 1 89 ? 0.463 16.013 28.733 1.00 45.38 89 GLU A N 1
ATOM 695 C CA . GLU A 1 89 ? 1.707 15.466 29.270 1.00 45.38 89 GLU A CA 1
ATOM 696 C C . GLU A 1 89 ? 1.414 14.019 29.748 1.00 45.38 89 GLU A C 1
ATOM 698 O O . GLU A 1 89 ? 0.284 13.728 30.141 1.00 45.38 89 GLU A O 1
ATOM 703 N N . LYS A 1 90 ? 2.424 13.130 29.767 1.00 50.41 90 LYS A N 1
ATOM 704 C CA . LYS A 1 90 ? 2.375 11.698 30.182 1.00 50.41 90 LYS A CA 1
ATOM 705 C C . LYS A 1 90 ? 1.742 10.732 29.162 1.00 50.41 90 LYS A C 1
ATOM 707 O O . LYS A 1 90 ? 0.634 10.229 29.351 1.00 50.41 90 LYS A O 1
ATOM 712 N N . SER A 1 91 ? 2.460 10.404 28.087 1.00 55.91 91 SER A N 1
ATOM 713 C CA . SER A 1 91 ? 1.980 9.433 27.095 1.00 55.91 91 SER A CA 1
ATOM 714 C C . SER A 1 91 ? 2.167 7.987 27.572 1.00 55.91 91 SER A C 1
ATOM 716 O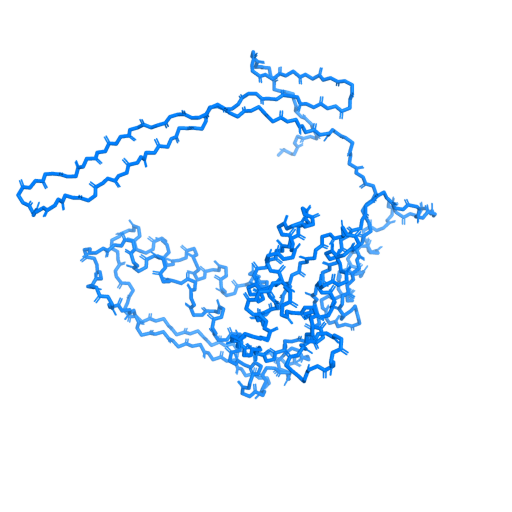 O . SER A 1 91 ? 3.193 7.361 27.320 1.00 55.91 91 SER A O 1
ATOM 718 N N . LYS A 1 92 ? 1.143 7.442 28.237 1.00 64.56 92 LYS A N 1
ATOM 719 C CA . LYS A 1 92 ? 0.797 6.024 28.074 1.00 64.56 92 LYS A CA 1
ATOM 720 C C . LYS A 1 92 ? 0.025 5.933 26.754 1.00 6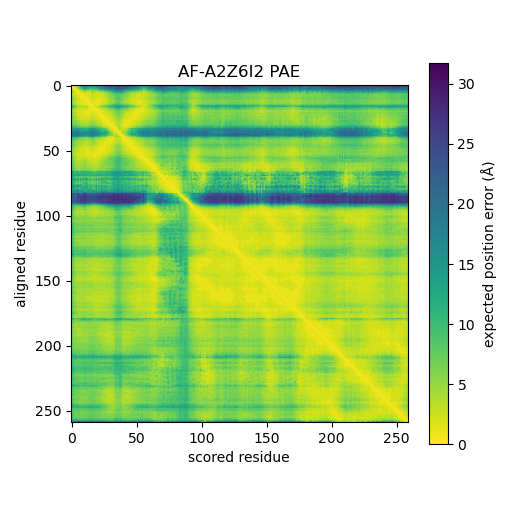4.56 92 LYS A C 1
ATOM 722 O O . LYS A 1 92 ? -0.988 6.620 26.616 1.00 64.56 92 LYS A O 1
ATOM 727 N N . VAL A 1 93 ? 0.563 5.210 25.776 1.00 74.50 93 VAL A N 1
ATOM 728 C CA . VAL A 1 93 ? -0.099 4.966 24.484 1.00 74.50 93 VAL A CA 1
ATOM 729 C C . VAL A 1 93 ? -0.855 3.644 24.555 1.00 74.50 93 VAL A C 1
ATOM 731 O O . VAL A 1 93 ? -0.386 2.709 25.199 1.00 74.50 93 VAL A O 1
ATOM 734 N N . ASP A 1 94 ? -2.013 3.581 23.906 1.00 78.38 94 ASP A N 1
ATOM 735 C CA . ASP A 1 94 ? -2.865 2.387 23.884 1.00 78.38 94 ASP A CA 1
ATOM 736 C C . ASP A 1 94 ? -2.523 1.480 22.693 1.00 78.38 94 ASP A C 1
ATOM 738 O O . ASP A 1 94 ? -2.722 0.269 22.746 1.00 78.38 94 ASP A O 1
ATOM 742 N N . LYS A 1 95 ? -2.014 2.069 21.602 1.00 84.50 95 LYS A N 1
ATOM 743 C CA . LYS A 1 95 ? -1.578 1.364 20.388 1.00 84.50 95 LYS A CA 1
ATOM 744 C C . LYS A 1 95 ? -0.286 1.962 19.850 1.00 84.50 95 LYS A C 1
ATOM 746 O O . LYS A 1 95 ? -0.028 3.147 20.052 1.00 84.50 95 LYS A O 1
ATOM 751 N N . VAL A 1 96 ? 0.487 1.162 19.122 1.00 83.88 96 VAL A N 1
ATOM 752 C CA . VAL A 1 96 ? 1.706 1.592 18.424 1.00 83.88 96 VAL A CA 1
ATOM 753 C C . VAL A 1 96 ? 1.617 1.187 16.957 1.00 83.88 96 VAL A C 1
ATOM 755 O O . VAL A 1 96 ? 1.062 0.137 16.650 1.00 83.88 96 VAL A O 1
ATOM 758 N N . VAL A 1 97 ? 2.156 2.016 16.064 1.00 89.44 97 VAL A N 1
ATOM 759 C CA . VAL A 1 97 ? 2.414 1.692 14.653 1.00 89.44 97 VAL A CA 1
ATOM 760 C C . VAL A 1 97 ? 3.859 2.062 14.329 1.00 89.44 97 VAL A C 1
ATOM 762 O O . VAL A 1 97 ? 4.350 3.109 14.766 1.00 89.44 97 VAL A O 1
ATOM 765 N N . VAL A 1 98 ? 4.530 1.223 13.542 1.00 85.56 98 VAL A N 1
ATOM 766 C CA . VAL A 1 98 ? 5.874 1.489 13.021 1.00 85.56 98 VAL A CA 1
ATOM 767 C C . VAL A 1 98 ? 5.779 1.875 11.548 1.00 85.56 98 VAL A C 1
ATOM 769 O O . VAL A 1 98 ? 5.124 1.200 10.757 1.00 85.56 98 VAL A O 1
ATOM 772 N N . LEU A 1 99 ? 6.441 2.969 11.177 1.00 94.44 99 LEU A N 1
ATOM 773 C CA . LEU A 1 99 ? 6.492 3.488 9.813 1.00 94.44 99 LEU A CA 1
ATOM 774 C C . LEU A 1 99 ? 7.949 3.586 9.357 1.00 94.44 99 LEU A C 1
ATOM 776 O O . LEU A 1 99 ? 8.755 4.312 9.950 1.00 94.44 99 LEU A O 1
ATOM 780 N N . TRP A 1 100 ? 8.283 2.896 8.271 1.00 93.19 100 TRP A N 1
ATOM 781 C CA . TRP A 1 100 ? 9.553 3.079 7.587 1.00 93.19 100 TRP A CA 1
ATOM 782 C C . TRP A 1 100 ? 9.527 4.379 6.789 1.00 93.19 100 TRP A C 1
ATOM 784 O O . TRP A 1 100 ? 8.781 4.513 5.822 1.00 93.19 100 TRP A O 1
ATOM 794 N N . THR A 1 101 ? 10.365 5.335 7.181 1.00 93.81 101 THR A N 1
ATOM 795 C CA . THR A 1 101 ? 10.614 6.568 6.424 1.00 93.81 101 THR A CA 1
ATOM 796 C C . THR A 1 101 ? 12.113 6.868 6.304 1.00 93.81 101 THR A C 1
ATOM 798 O O . THR A 1 101 ? 12.514 8.022 6.117 1.00 93.81 101 THR A O 1
ATOM 801 N N . ALA A 1 102 ? 12.942 5.833 6.443 1.00 91.50 102 ALA A N 1
ATOM 802 C CA . ALA A 1 102 ? 14.376 5.912 6.234 1.00 91.50 102 ALA A CA 1
ATOM 803 C C . ALA A 1 102 ? 14.704 5.901 4.735 1.00 91.50 102 ALA A C 1
ATOM 805 O O . ALA A 1 102 ? 13.815 5.882 3.879 1.00 91.50 102 ALA A O 1
ATOM 806 N N . ASN A 1 103 ? 15.999 5.919 4.429 1.00 90.88 103 ASN A N 1
ATOM 807 C CA . ASN A 1 103 ? 16.502 5.857 3.064 1.00 90.88 103 ASN A CA 1
ATOM 808 C C . ASN A 1 103 ? 15.899 4.685 2.276 1.00 90.88 103 ASN A C 1
ATOM 810 O O . ASN A 1 103 ? 15.527 3.651 2.836 1.00 90.88 103 ASN A O 1
ATOM 814 N N . THR A 1 104 ? 15.824 4.867 0.959 1.00 92.88 104 THR A N 1
ATOM 815 C CA . THR A 1 104 ? 15.439 3.794 0.047 1.00 92.88 104 THR A CA 1
ATOM 816 C C . THR A 1 104 ? 16.531 2.730 0.056 1.00 92.88 104 THR A C 1
ATOM 818 O O . THR A 1 104 ? 17.712 3.035 -0.128 1.00 92.88 104 THR A O 1
ATOM 821 N N . GLU A 1 105 ? 16.139 1.477 0.260 1.00 93.25 105 GLU A N 1
ATOM 822 C CA . GLU A 1 105 ? 17.043 0.337 0.122 1.00 93.25 105 GLU A CA 1
ATOM 823 C C . GLU A 1 105 ? 17.011 -0.200 -1.319 1.00 93.25 105 GLU A C 1
ATOM 825 O O . GLU A 1 105 ? 16.119 0.115 -2.119 1.00 93.25 105 GLU A O 1
ATOM 830 N N . ARG A 1 106 ? 18.001 -1.025 -1.669 1.00 93.81 106 ARG A N 1
ATOM 831 C CA . ARG A 1 106 ? 17.913 -1.859 -2.874 1.00 93.81 106 ARG A CA 1
ATOM 832 C C . ARG A 1 106 ? 16.800 -2.896 -2.703 1.00 93.81 106 ARG A C 1
ATOM 834 O O . ARG A 1 106 ? 16.451 -3.241 -1.577 1.00 93.81 106 ARG A O 1
ATOM 841 N N . TYR A 1 107 ? 16.312 -3.449 -3.808 1.00 92.88 107 TYR A N 1
ATOM 842 C CA . TYR A 1 107 ? 15.479 -4.649 -3.732 1.00 92.88 107 TYR A CA 1
ATOM 843 C C . TYR A 1 107 ? 16.291 -5.831 -3.187 1.00 92.88 107 TYR A C 1
ATOM 845 O O . TYR A 1 107 ? 17.456 -6.018 -3.563 1.00 92.88 107 TYR A O 1
ATOM 853 N N . SER A 1 108 ? 15.661 -6.627 -2.330 1.00 93.19 108 SER A N 1
ATOM 854 C CA . SER A 1 108 ? 16.125 -7.962 -1.961 1.00 93.19 108 SER A CA 1
ATOM 855 C C . SER A 1 108 ? 15.719 -8.968 -3.038 1.00 93.19 108 SER A C 1
ATOM 857 O O . SER A 1 108 ? 14.634 -8.889 -3.620 1.00 93.19 108 SER A O 1
ATOM 859 N N . ASN A 1 109 ? 16.581 -9.939 -3.302 1.00 94.75 109 ASN A N 1
ATOM 860 C CA . ASN A 1 109 ? 16.290 -11.080 -4.153 1.00 94.75 109 ASN A CA 1
ATOM 861 C C . ASN A 1 109 ? 15.282 -11.989 -3.448 1.00 94.75 109 ASN A C 1
ATOM 863 O O . ASN A 1 109 ? 15.482 -12.354 -2.291 1.00 94.75 109 ASN A O 1
ATOM 867 N N . VAL A 1 110 ? 14.220 -12.379 -4.153 1.00 95.75 110 VAL A N 1
ATOM 868 C CA . VAL A 1 110 ? 13.294 -13.410 -3.672 1.00 95.75 110 VAL A CA 1
ATOM 869 C C . VAL A 1 110 ? 13.827 -14.765 -4.127 1.00 95.75 110 VAL A C 1
ATOM 871 O O . VAL A 1 110 ? 13.885 -15.036 -5.327 1.00 95.75 110 VAL A O 1
ATOM 874 N N . VAL A 1 111 ? 14.264 -15.592 -3.178 1.00 96.00 111 VAL A N 1
ATOM 875 C CA . VAL A 1 111 ? 14.973 -16.851 -3.434 1.00 96.00 111 VAL A CA 1
ATOM 876 C C . VAL A 1 111 ? 14.255 -18.002 -2.737 1.00 96.00 111 VAL A C 1
ATOM 878 O O . VAL A 1 111 ? 13.964 -17.944 -1.539 1.00 96.00 111 VAL A O 1
ATOM 881 N N . ALA A 1 112 ? 13.995 -19.066 -3.500 1.00 96.56 112 ALA A N 1
ATOM 882 C CA . ALA A 1 112 ? 13.402 -20.287 -2.975 1.00 96.56 112 ALA A CA 1
ATOM 883 C C . ALA A 1 112 ? 14.307 -20.918 -1.904 1.00 96.56 112 ALA A C 1
ATOM 885 O O . ALA A 1 112 ? 15.510 -21.069 -2.127 1.00 96.56 112 ALA A O 1
ATOM 886 N N . GLY A 1 113 ? 13.745 -21.288 -0.753 1.00 95.81 113 GLY A N 1
ATOM 887 C CA . GLY A 1 113 ? 14.523 -21.795 0.382 1.00 95.81 113 GLY A CA 1
ATOM 888 C C . GLY A 1 113 ? 15.154 -20.716 1.272 1.00 95.81 113 GLY A C 1
ATOM 889 O O . GLY A 1 113 ? 15.880 -21.073 2.197 1.00 95.81 113 GLY A O 1
ATOM 890 N N . MET A 1 114 ? 14.901 -19.427 1.011 1.00 95.62 114 MET A N 1
ATOM 891 C CA . MET A 1 114 ? 15.458 -18.307 1.785 1.00 95.62 114 MET A CA 1
ATOM 892 C C . MET A 1 114 ? 14.368 -17.385 2.335 1.00 95.62 114 MET A C 1
ATOM 894 O O . MET A 1 114 ? 14.217 -17.259 3.538 1.00 95.62 114 MET A O 1
ATOM 898 N N . ASN A 1 115 ? 13.586 -16.732 1.477 1.00 96.75 115 ASN A N 1
ATOM 899 C CA . ASN A 1 115 ? 12.584 -15.736 1.894 1.00 96.75 115 ASN A CA 1
ATOM 900 C C . ASN A 1 115 ? 11.234 -15.899 1.171 1.00 96.75 115 ASN A C 1
ATOM 902 O O . ASN A 1 115 ? 10.375 -15.014 1.198 1.00 96.75 115 ASN A O 1
ATOM 906 N N . ASP A 1 116 ? 11.050 -17.055 0.538 1.00 97.69 116 ASP A N 1
ATOM 907 C CA . ASP A 1 116 ? 9.852 -17.488 -0.177 1.00 97.69 116 ASP A CA 1
ATOM 908 C C . ASP A 1 116 ? 8.745 -18.018 0.744 1.00 97.69 116 ASP A C 1
ATOM 910 O O . ASP A 1 116 ? 7.575 -17.915 0.397 1.00 97.69 116 ASP A O 1
ATOM 914 N N . THR A 1 117 ? 9.098 -18.551 1.914 1.00 98.56 117 THR A N 1
ATOM 915 C CA . THR A 1 117 ? 8.142 -19.022 2.9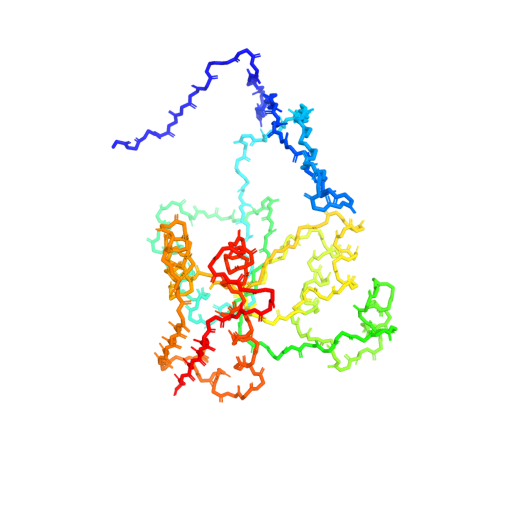29 1.00 98.56 117 THR A CA 1
ATOM 916 C C . THR A 1 117 ? 8.489 -18.455 4.296 1.00 98.56 117 THR A C 1
ATOM 918 O O . THR A 1 117 ? 9.627 -18.040 4.540 1.00 98.56 117 THR A O 1
ATOM 921 N N . MET A 1 118 ? 7.516 -18.435 5.207 1.00 97.88 118 MET A N 1
ATOM 922 C CA . MET A 1 118 ? 7.749 -17.982 6.580 1.00 97.88 118 MET A CA 1
ATOM 923 C C . MET A 1 118 ? 8.853 -18.797 7.274 1.00 97.88 118 MET A C 1
ATOM 925 O O . MET A 1 118 ? 9.711 -18.211 7.931 1.00 97.88 118 MET A O 1
ATOM 929 N N . ASP A 1 119 ? 8.842 -20.126 7.142 1.00 98.12 119 ASP A N 1
ATOM 930 C CA . ASP A 1 119 ? 9.817 -20.990 7.821 1.00 98.12 119 ASP A CA 1
ATOM 931 C C . ASP A 1 119 ? 11.237 -20.748 7.292 1.00 98.12 119 ASP A C 1
ATOM 933 O O . ASP A 1 119 ? 12.181 -20.640 8.078 1.00 98.12 119 ASP A O 1
ATOM 937 N N . ASN A 1 120 ? 11.383 -20.581 5.972 1.00 98.12 120 ASN A N 1
ATOM 938 C CA . ASN A 1 120 ? 12.670 -20.247 5.367 1.00 98.12 120 ASN A CA 1
ATOM 939 C C . ASN A 1 120 ? 13.153 -18.864 5.816 1.00 98.12 120 ASN A C 1
ATOM 941 O O . ASN A 1 120 ? 14.303 -18.738 6.225 1.00 98.12 120 ASN A O 1
ATOM 945 N N . LEU A 1 121 ? 12.267 -17.859 5.834 1.00 96.81 121 LEU A N 1
ATOM 946 C CA . LEU A 1 121 ? 12.606 -16.496 6.253 1.00 96.81 121 LEU A CA 1
ATOM 947 C C . LEU A 1 121 ? 13.152 -16.457 7.686 1.00 96.81 121 LEU A C 1
ATOM 949 O O . LEU A 1 121 ? 14.142 -15.776 7.956 1.00 96.81 121 LEU A O 1
ATOM 953 N N . LEU A 1 122 ? 12.524 -17.190 8.609 1.00 93.38 122 LEU A N 1
ATOM 954 C CA . LEU A 1 122 ? 12.980 -17.271 9.998 1.00 93.38 122 LEU A CA 1
ATOM 955 C C . LEU A 1 122 ? 14.291 -18.057 10.124 1.00 93.38 122 LEU A C 1
ATOM 957 O O . LEU A 1 122 ? 15.177 -17.642 10.864 1.00 93.38 122 LEU A O 1
ATOM 961 N N . ALA A 1 123 ? 14.469 -19.129 9.350 1.00 96.69 123 ALA A N 1
ATOM 962 C CA . ALA A 1 123 ? 15.744 -19.839 9.305 1.00 96.69 123 ALA A CA 1
ATOM 963 C C . ALA A 1 123 ? 16.879 -18.971 8.724 1.00 96.69 123 ALA A C 1
ATOM 965 O O . ALA A 1 123 ? 18.025 -19.092 9.154 1.00 96.69 123 ALA A O 1
ATOM 966 N N . SER A 1 124 ? 16.580 -18.099 7.758 1.00 94.75 124 SER A N 1
ATOM 967 C CA . SER A 1 124 ? 17.523 -17.121 7.205 1.00 94.75 124 SER A CA 1
ATOM 968 C C . SER A 1 124 ? 17.879 -16.019 8.201 1.00 94.75 124 SER A C 1
ATOM 970 O O . SER A 1 124 ? 19.032 -15.593 8.237 1.00 94.75 124 SER A O 1
ATOM 972 N N . LEU A 1 125 ? 16.931 -15.603 9.047 1.00 88.75 125 LEU A N 1
ATOM 973 C CA . LEU A 1 125 ? 17.196 -14.699 10.167 1.00 88.75 125 LEU A CA 1
ATOM 974 C C . LEU A 1 125 ? 18.188 -15.320 11.162 1.00 88.75 125 LEU A C 1
ATOM 976 O O . LEU A 1 125 ? 19.168 -14.676 11.524 1.00 88.75 125 LEU A O 1
ATOM 980 N N . ASP A 1 126 ? 17.971 -16.577 11.556 1.00 89.75 126 ASP A N 1
ATOM 981 C CA . ASP A 1 126 ? 18.841 -17.281 12.511 1.00 89.75 126 ASP A CA 1
ATOM 982 C C . ASP A 1 126 ? 20.270 -17.493 11.981 1.00 89.75 126 ASP A C 1
ATOM 984 O O . ASP A 1 126 ? 21.224 -17.599 12.753 1.00 89.75 126 ASP A O 1
ATOM 988 N N . LYS A 1 127 ? 20.420 -17.565 10.655 1.00 93.44 127 LYS A N 1
ATOM 989 C CA . LYS A 1 127 ? 21.706 -17.728 9.964 1.00 93.44 127 LYS A CA 1
ATOM 990 C C . LYS A 1 127 ? 22.406 -16.411 9.629 1.00 93.44 127 LYS A C 1
ATOM 992 O O . LYS A 1 127 ? 23.510 -16.469 9.096 1.00 93.44 127 LYS A O 1
ATOM 997 N N . ASP A 1 128 ? 21.786 -15.267 9.922 1.00 87.69 128 ASP A N 1
ATOM 998 C CA . ASP A 1 128 ? 22.283 -13.938 9.545 1.00 87.69 128 ASP A CA 1
ATOM 999 C C . ASP A 1 128 ? 22.545 -13.822 8.027 1.00 87.69 128 ASP A C 1
ATOM 1001 O O . ASP A 1 128 ? 23.600 -13.375 7.573 1.00 87.69 128 ASP A O 1
ATOM 1005 N N . GLU A 1 129 ? 21.591 -14.302 7.217 1.00 92.00 129 GLU A N 1
ATOM 1006 C CA . GLU A 1 129 ? 21.725 -14.294 5.756 1.00 92.00 129 GLU A CA 1
ATOM 1007 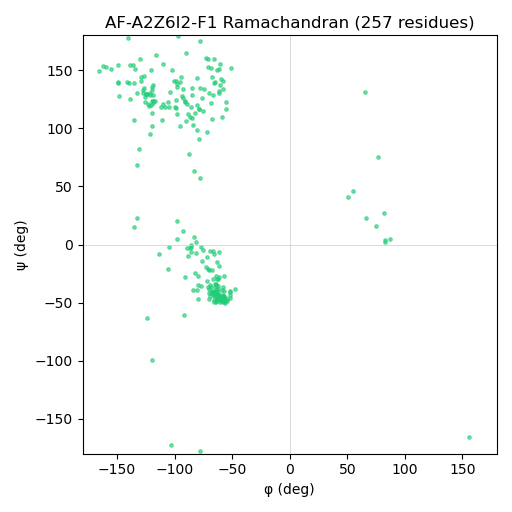C C . GLU A 1 129 ? 21.864 -12.854 5.213 1.00 92.00 129 GLU A C 1
ATOM 1009 O O . GLU A 1 129 ? 21.013 -12.008 5.501 1.00 92.00 129 GLU A O 1
ATOM 1014 N N . PRO A 1 130 ? 22.853 -12.555 4.345 1.00 88.00 130 PRO A N 1
ATOM 1015 C CA . PRO A 1 130 ? 23.130 -11.186 3.880 1.00 88.00 130 PRO A CA 1
ATOM 1016 C C . PRO A 1 130 ? 21.996 -10.498 3.105 1.00 88.00 130 PRO A C 1
ATOM 1018 O O . PRO A 1 130 ? 22.014 -9.280 2.920 1.00 88.00 130 PRO A O 1
ATOM 1021 N N . GLU A 1 131 ? 21.037 -11.272 2.595 1.00 89.00 131 GLU A N 1
ATOM 1022 C CA . GLU A 1 131 ? 19.895 -10.759 1.831 1.00 89.00 131 GLU A CA 1
ATOM 1023 C C . GLU A 1 131 ? 18.766 -10.220 2.731 1.00 89.00 131 GLU A C 1
ATOM 1025 O O . GLU A 1 131 ? 17.820 -9.590 2.242 1.00 89.00 131 GLU A O 1
ATOM 1030 N N . MET A 1 132 ? 18.887 -10.425 4.049 1.00 84.62 132 MET A N 1
ATOM 1031 C CA . MET A 1 132 ? 18.002 -9.869 5.067 1.00 84.62 132 MET A CA 1
ATOM 1032 C C . MET A 1 132 ? 18.252 -8.369 5.208 1.00 84.62 132 MET A C 1
ATOM 1034 O O . MET A 1 132 ? 19.169 -7.917 5.894 1.00 84.62 132 MET A O 1
ATOM 1038 N N . SER A 1 133 ? 17.423 -7.571 4.538 1.00 91.50 133 SER A N 1
ATOM 1039 C CA . SER A 1 133 ? 17.518 -6.118 4.632 1.00 91.50 133 SER A CA 1
ATOM 1040 C C . SER A 1 133 ? 17.121 -5.625 6.031 1.00 91.50 133 SER A C 1
ATOM 1042 O O . SER A 1 133 ? 16.263 -6.233 6.684 1.00 91.50 133 SER A O 1
ATOM 1044 N N . PRO A 1 134 ? 17.655 -4.479 6.488 1.00 92.44 134 PRO A N 1
ATOM 1045 C CA . PRO A 1 134 ? 17.188 -3.848 7.716 1.00 92.44 134 PRO A CA 1
ATOM 1046 C C . PRO A 1 134 ? 15.667 -3.644 7.739 1.00 92.44 134 PRO A C 1
ATOM 1048 O O . PRO A 1 134 ? 15.041 -3.930 8.759 1.00 92.44 134 PRO A O 1
ATOM 1051 N N . SER A 1 135 ? 15.041 -3.226 6.630 1.00 93.31 135 SER A N 1
ATOM 1052 C CA . SER A 1 135 ? 13.574 -3.113 6.559 1.00 93.31 135 SER A CA 1
ATOM 1053 C C . SER A 1 135 ? 12.850 -4.435 6.825 1.00 93.31 135 SER A C 1
ATOM 1055 O O . SER A 1 135 ? 11.860 -4.439 7.561 1.00 93.31 135 SER A O 1
ATOM 1057 N N . THR A 1 136 ? 13.373 -5.558 6.322 1.00 93.75 136 THR A N 1
ATOM 1058 C CA . THR A 1 136 ? 12.828 -6.900 6.583 1.00 93.75 136 THR A CA 1
ATOM 1059 C C . THR A 1 136 ? 12.928 -7.245 8.069 1.00 93.75 136 THR A C 1
ATOM 1061 O O . THR A 1 136 ? 11.959 -7.727 8.653 1.00 93.75 136 THR A O 1
ATOM 1064 N N . LEU A 1 137 ? 14.056 -6.931 8.717 1.00 90.88 137 LEU A N 1
ATOM 1065 C CA . LEU A 1 137 ? 14.251 -7.162 10.154 1.00 90.88 137 LEU A CA 1
ATOM 1066 C C . LEU A 1 137 ? 13.258 -6.360 11.008 1.00 90.88 137 LEU A C 1
ATOM 1068 O O . LEU A 1 137 ? 12.628 -6.915 11.912 1.00 90.88 137 LEU A O 1
ATOM 1072 N N . TYR A 1 138 ? 13.067 -5.072 10.700 1.00 87.19 138 TYR A N 1
ATOM 1073 C CA . TYR A 1 138 ? 12.069 -4.243 11.384 1.00 87.19 138 TYR A CA 1
ATOM 1074 C C . TYR A 1 138 ? 10.654 -4.794 11.198 1.00 87.19 138 TYR A C 1
ATOM 1076 O O . TYR A 1 138 ? 9.894 -4.856 12.165 1.00 87.19 138 TYR A O 1
ATOM 1084 N N . ALA A 1 139 ? 10.300 -5.214 9.983 1.00 92.19 139 ALA A N 1
ATOM 1085 C CA . ALA A 1 139 ? 8.976 -5.745 9.705 1.00 92.19 139 ALA A CA 1
ATOM 1086 C C . ALA A 1 139 ? 8.722 -7.083 10.424 1.00 92.19 139 ALA A C 1
ATOM 1088 O O . ALA A 1 139 ? 7.655 -7.246 11.015 1.00 92.19 139 ALA A O 1
ATOM 1089 N N . ILE A 1 140 ? 9.704 -7.996 10.470 1.00 91.56 140 ILE A N 1
ATOM 1090 C CA . ILE A 1 140 ? 9.619 -9.237 11.262 1.00 91.56 140 ILE A CA 1
ATOM 1091 C C . ILE A 1 140 ? 9.384 -8.911 12.738 1.00 91.56 140 ILE A C 1
ATOM 1093 O O . ILE A 1 140 ? 8.458 -9.456 13.336 1.00 91.56 140 ILE A O 1
ATOM 1097 N N . ALA A 1 141 ? 10.173 -8.000 13.318 1.00 83.75 141 ALA A N 1
ATOM 1098 C CA . ALA A 1 141 ? 10.026 -7.616 14.721 1.00 83.75 141 ALA A CA 1
ATOM 1099 C C . ALA A 1 141 ? 8.623 -7.057 15.014 1.00 83.75 141 ALA A C 1
ATOM 1101 O O . ALA A 1 141 ? 7.974 -7.475 15.969 1.00 83.75 141 ALA A O 1
ATOM 1102 N N . CYS A 1 142 ? 8.112 -6.174 14.151 1.00 84.81 142 CYS A N 1
ATOM 1103 C CA . CYS A 1 142 ? 6.770 -5.611 14.300 1.00 84.81 142 CYS A CA 1
ATOM 1104 C C . CYS A 1 142 ? 5.685 -6.689 14.219 1.00 84.81 142 CYS A C 1
ATOM 1106 O O . CYS A 1 142 ? 4.791 -6.737 15.061 1.00 84.81 142 CYS A O 1
ATOM 1108 N N . VAL A 1 143 ? 5.785 -7.597 13.245 1.00 91.88 143 VAL A N 1
ATOM 1109 C CA . VAL A 1 143 ? 4.827 -8.695 13.084 1.00 91.88 143 VAL A CA 1
ATOM 1110 C C . VAL A 1 143 ? 4.859 -9.654 14.277 1.00 91.88 143 VAL A C 1
ATOM 1112 O O . VAL A 1 143 ? 3.798 -10.085 14.731 1.00 91.88 143 VAL A O 1
ATOM 1115 N N . MET A 1 144 ? 6.040 -9.961 14.820 1.00 84.06 144 MET A N 1
ATOM 1116 C CA . MET A 1 144 ? 6.182 -10.816 16.004 1.00 84.06 144 MET A CA 1
ATOM 1117 C C . MET A 1 144 ? 5.559 -10.196 17.259 1.00 84.06 144 MET A C 1
ATOM 1119 O O . MET A 1 144 ? 4.942 -10.922 18.038 1.00 84.06 144 MET A O 1
ATOM 1123 N N . GLU A 1 145 ? 5.653 -8.875 17.406 1.00 81.25 145 GLU A N 1
ATOM 1124 C CA . GLU A 1 145 ? 5.073 -8.108 18.517 1.00 81.25 145 GLU A CA 1
ATOM 1125 C C . GLU A 1 145 ? 3.600 -7.710 18.288 1.00 81.25 145 GLU A C 1
ATOM 1127 O O . GLU A 1 145 ? 2.989 -7.055 19.131 1.00 81.25 145 GLU A O 1
ATOM 1132 N N . GLY A 1 146 ? 3.004 -8.074 17.145 1.00 84.31 146 GLY A N 1
ATOM 1133 C CA . GLY A 1 146 ? 1.633 -7.679 16.796 1.00 84.31 146 GLY A CA 1
ATOM 1134 C C . GLY A 1 146 ? 1.463 -6.170 16.565 1.00 84.31 146 GLY A C 1
ATOM 1135 O O . GLY A 1 146 ? 0.360 -5.635 16.692 1.00 84.31 146 GLY A O 1
ATOM 1136 N N . VAL A 1 147 ? 2.551 -5.473 16.237 1.00 86.31 147 VAL A N 1
ATOM 1137 C CA . VAL A 1 147 ? 2.576 -4.044 15.922 1.00 86.31 147 VAL A CA 1
ATOM 1138 C C . VAL A 1 147 ? 2.446 -3.868 14.407 1.00 86.31 147 VAL A C 1
ATOM 1140 O O . VAL A 1 147 ? 3.227 -4.460 13.661 1.00 86.31 147 VAL A O 1
ATOM 1143 N N . PRO A 1 148 ? 1.505 -3.043 13.912 1.00 93.94 148 PRO A N 1
ATOM 1144 C CA . PRO A 1 148 ? 1.418 -2.769 12.488 1.00 93.94 148 PRO A CA 1
ATOM 1145 C C . PRO A 1 148 ? 2.687 -2.117 11.936 1.00 93.94 148 PRO A C 1
ATOM 1147 O O . PRO A 1 148 ? 3.210 -1.169 12.533 1.00 93.94 148 PRO A O 1
ATOM 1150 N N . PHE A 1 149 ? 3.132 -2.578 10.768 1.00 93.00 149 PHE A N 1
ATOM 1151 C CA . PHE A 1 149 ? 4.299 -2.040 10.070 1.00 93.00 149 PHE A CA 1
ATOM 1152 C C . PHE A 1 149 ? 3.920 -1.478 8.701 1.00 93.00 149 PHE A C 1
ATOM 1154 O O . PHE A 1 149 ? 3.292 -2.153 7.887 1.00 93.00 149 PHE A O 1
ATOM 1161 N N . ILE A 1 150 ? 4.330 -0.242 8.429 1.00 98.06 150 ILE A N 1
ATOM 1162 C CA . ILE A 1 150 ? 4.053 0.441 7.167 1.00 98.06 150 ILE A CA 1
ATOM 1163 C C . ILE A 1 150 ? 5.373 0.770 6.465 1.00 98.06 150 ILE A C 1
ATOM 1165 O O . ILE A 1 150 ? 6.209 1.479 7.024 1.00 98.06 150 ILE A O 1
ATOM 1169 N N . ASN A 1 151 ? 5.551 0.303 5.231 1.00 97.62 151 ASN A N 1
ATOM 1170 C CA . ASN A 1 151 ? 6.701 0.628 4.397 1.00 97.62 151 ASN A CA 1
ATOM 1171 C C . ASN A 1 151 ? 6.432 1.881 3.548 1.00 97.62 151 ASN A C 1
ATOM 1173 O O . ASN A 1 151 ? 5.680 1.844 2.575 1.00 97.62 151 ASN A O 1
ATOM 1177 N N . GLY A 1 152 ? 7.053 3.003 3.917 1.00 96.62 152 GLY A N 1
ATOM 1178 C CA . GLY A 1 152 ? 6.956 4.269 3.183 1.00 96.62 152 GLY A CA 1
ATOM 1179 C C . GLY A 1 152 ? 7.950 4.428 2.030 1.00 96.62 152 GLY A C 1
ATOM 1180 O O . GLY A 1 152 ? 7.917 5.450 1.342 1.00 96.62 152 GLY A O 1
ATOM 1181 N N . SER A 1 153 ? 8.828 3.447 1.816 1.00 94.88 153 SER A N 1
ATOM 1182 C CA . SER A 1 153 ? 9.887 3.467 0.801 1.00 94.88 153 SER A CA 1
ATOM 1183 C C . SER A 1 153 ? 9.657 2.357 -0.240 1.00 94.88 153 SER A C 1
ATOM 1185 O O . SER A 1 153 ? 8.840 1.466 -0.008 1.00 94.88 153 SER A O 1
ATOM 1187 N N . PRO A 1 154 ? 10.302 2.411 -1.421 1.00 95.50 154 PRO A N 1
ATOM 1188 C CA . PRO A 1 154 ? 9.913 1.564 -2.548 1.00 95.50 154 PRO A CA 1
ATOM 1189 C C . PRO A 1 154 ? 10.543 0.167 -2.562 1.00 95.50 154 PRO A C 1
ATOM 1191 O O . PRO A 1 154 ? 10.211 -0.611 -3.452 1.00 95.50 154 PRO A O 1
ATOM 1194 N N . GLN A 1 155 ? 11.478 -0.152 -1.658 1.00 96.44 155 GLN A N 1
ATOM 1195 C CA . GLN A 1 155 ? 12.072 -1.491 -1.603 1.00 96.44 155 GLN A CA 1
ATOM 1196 C C . GLN A 1 155 ? 11.022 -2.560 -1.268 1.00 96.44 155 GLN A C 1
ATOM 1198 O O . GLN A 1 155 ? 10.082 -2.294 -0.519 1.00 96.44 155 GLN A O 1
ATOM 1203 N N . ASN A 1 156 ? 11.226 -3.780 -1.762 1.00 96.94 156 ASN A N 1
ATOM 1204 C CA . ASN A 1 156 ? 10.337 -4.929 -1.577 1.00 96.94 156 ASN A CA 1
ATOM 1205 C C . ASN A 1 156 ? 10.479 -5.590 -0.193 1.00 96.94 156 ASN A C 1
ATOM 1207 O O . ASN A 1 156 ? 10.748 -6.785 -0.090 1.00 96.94 156 ASN A O 1
ATOM 1211 N N . THR A 1 157 ? 10.276 -4.815 0.876 1.00 97.75 157 THR A N 1
ATOM 1212 C CA . THR A 1 157 ? 10.327 -5.301 2.266 1.00 97.75 157 THR A CA 1
ATOM 1213 C C . THR A 1 157 ? 9.431 -6.528 2.470 1.00 97.75 157 THR A C 1
ATOM 1215 O O . THR A 1 157 ? 9.808 -7.479 3.149 1.00 97.75 157 THR A O 1
ATOM 1218 N N . PHE A 1 158 ? 8.241 -6.526 1.859 1.00 98.06 158 PHE A N 1
ATOM 1219 C CA . PHE A 1 158 ? 7.221 -7.569 1.993 1.00 98.06 158 PHE A CA 1
ATOM 1220 C C . PHE A 1 158 ? 7.460 -8.764 1.065 1.00 98.06 158 PHE A C 1
ATOM 1222 O O . PHE A 1 158 ? 6.654 -9.070 0.189 1.00 98.06 158 PHE A O 1
ATOM 1229 N N . VAL A 1 159 ? 8.576 -9.462 1.277 1.00 98.00 159 VAL A N 1
ATOM 1230 C CA . VAL A 1 159 ? 8.854 -10.756 0.634 1.00 98.00 159 VAL A CA 1
ATOM 1231 C C . VAL A 1 159 ? 7.791 -11.807 1.005 1.00 98.00 159 VAL A C 1
ATOM 1233 O O . VAL A 1 159 ? 7.169 -11.691 2.068 1.00 98.00 159 VAL A O 1
ATOM 1236 N N . PRO A 1 160 ? 7.572 -12.852 0.180 1.00 98.44 160 PRO A N 1
ATOM 1237 C CA . PRO A 1 160 ? 6.496 -13.823 0.399 1.00 98.44 160 PRO A CA 1
ATOM 1238 C C . PRO A 1 160 ? 6.480 -14.436 1.805 1.00 98.44 160 PRO A C 1
ATOM 1240 O O . PRO A 1 160 ? 5.430 -14.460 2.449 1.00 98.44 160 PRO A O 1
ATOM 1243 N N . GLY A 1 161 ? 7.646 -14.811 2.343 1.00 98.25 161 GLY A N 1
ATOM 1244 C CA . GLY A 1 161 ? 7.734 -15.357 3.696 1.00 98.25 161 GLY A CA 1
ATOM 1245 C C . GLY A 1 161 ? 7.299 -14.386 4.799 1.00 98.25 161 GLY A C 1
ATOM 1246 O O . GLY A 1 161 ? 6.756 -14.808 5.820 1.00 98.25 161 GLY A O 1
ATOM 1247 N N . LEU A 1 162 ? 7.468 -13.075 4.592 1.00 98.06 162 LEU A N 1
ATOM 1248 C CA . LEU A 1 162 ? 7.037 -12.056 5.550 1.00 98.06 162 LEU A CA 1
ATOM 1249 C C . LEU A 1 162 ? 5.522 -11.831 5.474 1.00 98.06 162 LEU A C 1
ATOM 1251 O O . LEU A 1 162 ? 4.881 -11.629 6.506 1.00 98.06 162 LEU A O 1
ATOM 1255 N N . ILE A 1 163 ? 4.939 -11.904 4.275 1.00 98.56 163 ILE A N 1
ATOM 1256 C CA . ILE A 1 163 ? 3.483 -11.854 4.089 1.00 98.56 163 ILE A CA 1
ATOM 1257 C C . ILE A 1 163 ? 2.832 -13.059 4.779 1.00 98.56 163 ILE A C 1
ATOM 1259 O O . ILE A 1 163 ? 1.880 -12.888 5.542 1.00 98.56 163 ILE A O 1
ATOM 1263 N N . GLU A 1 164 ? 3.373 -14.264 4.580 1.00 98.56 164 GLU A N 1
ATOM 1264 C CA . GLU A 1 164 ? 2.908 -15.470 5.275 1.00 98.56 164 GLU A CA 1
ATOM 1265 C C . GLU A 1 164 ? 3.004 -15.329 6.799 1.00 98.56 164 GLU A C 1
ATOM 1267 O O . GLU A 1 164 ? 2.050 -15.653 7.515 1.00 98.56 164 GLU A O 1
ATOM 1272 N N . LEU A 1 165 ? 4.123 -14.793 7.303 1.00 97.38 165 LEU A N 1
ATOM 1273 C CA . LEU A 1 165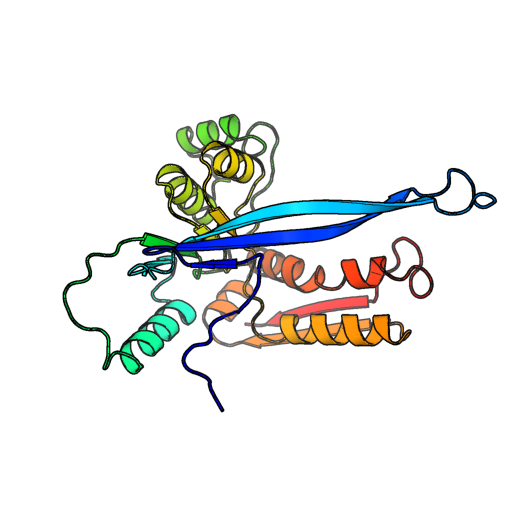 ? 4.304 -14.521 8.728 1.00 97.38 165 LEU A CA 1
ATOM 1274 C C . LEU A 1 165 ? 3.232 -13.554 9.257 1.00 97.38 165 LEU A C 1
ATOM 1276 O O . LEU A 1 165 ? 2.633 -13.819 10.302 1.00 97.38 165 LEU A O 1
ATOM 1280 N N . ALA A 1 166 ? 2.962 -12.460 8.536 1.00 98.06 166 ALA A N 1
ATOM 1281 C CA . ALA A 1 166 ? 1.955 -11.468 8.908 1.00 98.06 166 ALA A CA 1
ATOM 1282 C C . ALA A 1 166 ? 0.544 -12.067 8.947 1.00 98.06 166 ALA A C 1
ATOM 1284 O O . ALA A 1 166 ? -0.178 -11.855 9.924 1.00 98.06 166 ALA A O 1
ATOM 1285 N N . ILE A 1 167 ? 0.184 -12.888 7.953 1.00 98.38 167 ILE A N 1
ATOM 1286 C CA . ILE A 1 167 ? -1.090 -13.621 7.924 1.00 98.38 167 ILE A CA 1
ATOM 1287 C C . ILE A 1 167 ? -1.192 -14.558 9.133 1.00 98.38 167 ILE A C 1
ATOM 1289 O O . ILE A 1 167 ? -2.181 -14.510 9.865 1.00 98.38 167 ILE A O 1
ATOM 1293 N N . LYS A 1 168 ? -0.160 -15.374 9.399 1.00 98.00 168 LYS A N 1
ATOM 1294 C CA . LYS A 1 168 ? -0.160 -16.334 10.518 1.00 98.00 168 LYS A CA 1
ATOM 1295 C C . LYS A 1 168 ? -0.269 -15.647 11.879 1.00 98.00 168 LYS A C 1
ATOM 1297 O O . LYS A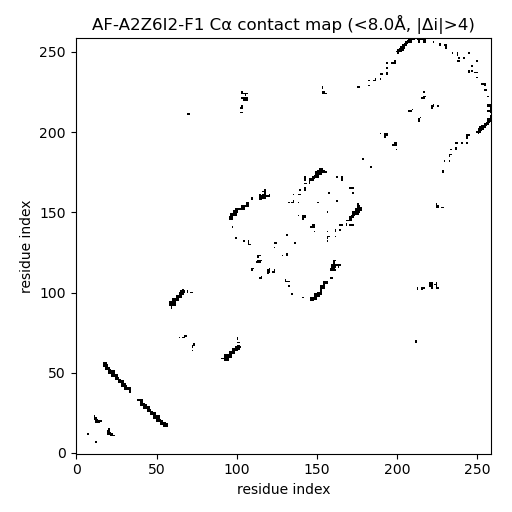 1 168 ? -0.894 -16.185 12.792 1.00 98.00 168 LYS A O 1
ATOM 1302 N N . LYS A 1 169 ? 0.345 -14.473 12.030 1.00 93.94 169 LYS A N 1
ATOM 1303 C CA . LYS A 1 169 ? 0.306 -13.666 13.259 1.00 93.94 169 LYS A CA 1
ATOM 1304 C C . LYS A 1 169 ? -0.903 -12.737 13.339 1.00 93.94 169 LYS A C 1
ATOM 1306 O O . LYS A 1 169 ? -1.067 -12.079 14.361 1.00 93.94 169 LYS A O 1
ATOM 1311 N N . ASN A 1 170 ? -1.744 -12.697 12.301 1.00 96.88 170 ASN A N 1
ATOM 1312 C CA . ASN A 1 170 ? -2.853 -11.754 12.175 1.00 96.88 170 ASN A CA 1
ATOM 1313 C C . ASN A 1 170 ? -2.400 -10.295 12.404 1.00 96.88 170 ASN A C 1
ATOM 1315 O O . ASN A 1 170 ? -3.060 -9.526 13.103 1.00 96.88 170 ASN A O 1
ATOM 1319 N N . SER A 1 171 ? -1.231 -9.943 11.856 1.00 92.62 171 SER A N 1
ATOM 1320 C CA . SER A 1 171 ? -0.636 -8.610 11.972 1.00 92.62 171 SER A CA 1
ATOM 1321 C C . SER A 1 171 ? -0.833 -7.807 10.689 1.00 92.62 171 SER A C 1
ATOM 1323 O O . SER A 1 171 ? -0.897 -8.356 9.589 1.00 92.62 171 SER A O 1
ATOM 1325 N N . VAL A 1 172 ? -0.928 -6.487 10.832 1.00 97.12 172 VAL A N 1
ATOM 1326 C CA . VAL A 1 172 ? -1.161 -5.567 9.717 1.00 97.12 172 VAL A CA 1
ATOM 1327 C C . VAL A 1 172 ? 0.173 -5.099 9.149 1.00 97.12 172 VAL A C 1
ATOM 1329 O O . VAL A 1 172 ? 0.977 -4.485 9.847 1.00 97.12 172 VAL A O 1
ATOM 1332 N N . ILE A 1 173 ? 0.372 -5.325 7.856 1.00 98.06 173 ILE A N 1
ATOM 1333 C CA . ILE A 1 173 ? 1.458 -4.728 7.077 1.00 98.06 173 ILE A CA 1
ATOM 1334 C C . ILE A 1 173 ? 0.872 -3.903 5.927 1.00 98.06 173 ILE A C 1
ATOM 1336 O O . ILE A 1 173 ? -0.219 -4.209 5.445 1.00 98.06 173 ILE A O 1
ATOM 1340 N N . GLY A 1 174 ? 1.557 -2.843 5.498 1.00 97.81 174 GLY A N 1
ATOM 1341 C CA . GLY A 1 174 ? 1.087 -2.003 4.391 1.00 97.81 174 GLY A CA 1
ATOM 1342 C C . GLY A 1 174 ? 2.193 -1.183 3.731 1.00 97.81 174 GLY A C 1
ATOM 1343 O O . GLY A 1 174 ? 3.186 -0.854 4.365 1.00 97.81 174 GLY A O 1
ATOM 1344 N N . GLY A 1 175 ? 2.025 -0.847 2.457 1.00 96.50 175 GLY A N 1
ATOM 1345 C CA . GLY A 1 175 ? 3.036 -0.210 1.604 1.00 96.50 175 GLY A CA 1
ATOM 1346 C C . GLY A 1 175 ? 2.741 -0.512 0.129 1.00 96.50 175 GLY A C 1
ATOM 1347 O O . GLY A 1 175 ? 1.633 -0.946 -0.182 1.00 96.50 175 GLY A O 1
ATOM 1348 N N . ASP A 1 176 ? 3.654 -0.290 -0.815 1.00 94.81 176 ASP A N 1
ATOM 1349 C CA . ASP A 1 176 ? 5.004 0.286 -0.695 1.00 94.81 176 ASP A CA 1
ATOM 1350 C C . ASP A 1 176 ? 5.067 1.688 -1.329 1.00 94.81 176 ASP A C 1
ATOM 1352 O O . ASP A 1 176 ? 4.316 1.994 -2.254 1.00 94.81 176 ASP A O 1
ATOM 1356 N N . ASP A 1 177 ? 6.019 2.507 -0.869 1.00 95.12 177 ASP A N 1
ATOM 1357 C CA . ASP A 1 177 ? 6.316 3.866 -1.350 1.00 95.12 177 ASP A CA 1
ATOM 1358 C C . ASP A 1 177 ? 5.221 4.936 -1.132 1.00 95.12 177 ASP A C 1
ATOM 1360 O O . ASP A 1 177 ? 4.052 4.804 -1.502 1.00 95.12 177 ASP A O 1
ATOM 1364 N N . PHE A 1 178 ? 5.606 6.096 -0.594 1.00 93.38 178 PHE A N 1
ATOM 1365 C CA . PHE A 1 178 ? 4.671 7.210 -0.440 1.00 93.38 178 PHE A CA 1
ATOM 1366 C C . PHE A 1 178 ? 4.241 7.818 -1.783 1.00 93.38 178 PHE A C 1
ATOM 1368 O O . PHE A 1 178 ? 5.025 8.416 -2.526 1.00 93.38 178 PHE A O 1
ATOM 1375 N N . LYS A 1 179 ? 2.927 7.818 -2.027 1.00 93.06 179 LYS A N 1
ATOM 1376 C CA . LYS A 1 179 ? 2.298 8.502 -3.167 1.00 93.06 179 LYS A CA 1
ATOM 1377 C C . LYS A 1 179 ? 1.970 9.967 -2.842 1.00 93.06 179 LYS A C 1
ATOM 1379 O O . LYS A 1 179 ? 0.825 10.320 -2.569 1.00 93.06 179 LYS A O 1
ATOM 1384 N N . SER A 1 180 ? 2.983 10.835 -2.876 1.00 82.88 180 SER A N 1
ATOM 1385 C CA . SER A 1 180 ? 2.860 12.244 -2.458 1.00 82.88 180 SER A CA 1
ATOM 1386 C C . SER A 1 180 ? 2.492 13.221 -3.590 1.00 82.88 180 SER A C 1
ATOM 1388 O O . SER A 1 180 ? 1.452 13.872 -3.520 1.00 82.88 180 SER A O 1
ATOM 1390 N N . GLY A 1 181 ? 3.338 13.327 -4.624 1.00 89.94 181 GLY A N 1
ATOM 1391 C CA . GLY A 1 181 ? 3.283 14.393 -5.640 1.00 89.94 181 GLY A CA 1
ATOM 1392 C C . GLY A 1 181 ? 3.072 13.892 -7.071 1.00 89.94 181 GLY A C 1
ATOM 1393 O O . GLY A 1 181 ? 1.950 13.591 -7.472 1.00 89.94 181 GLY A O 1
ATOM 1394 N N . GLN A 1 182 ? 4.154 13.795 -7.854 1.00 92.88 182 GLN A N 1
ATOM 1395 C CA . GLN A 1 182 ? 4.096 13.470 -9.290 1.00 92.88 182 GLN A CA 1
ATOM 1396 C C . GLN A 1 182 ? 3.337 12.165 -9.578 1.00 92.88 182 GLN A C 1
ATOM 1398 O O . GLN A 1 182 ? 2.460 12.146 -10.435 1.00 92.88 182 GLN A O 1
ATOM 1403 N N . THR A 1 183 ? 3.615 11.086 -8.842 1.00 90.50 183 THR A N 1
ATOM 1404 C CA . THR A 1 183 ? 2.929 9.791 -9.014 1.00 90.50 183 THR A CA 1
ATOM 1405 C C . THR A 1 183 ? 1.435 9.879 -8.690 1.00 90.50 183 THR A C 1
ATOM 1407 O O . THR A 1 183 ? 0.623 9.229 -9.346 1.00 90.50 183 THR A O 1
ATOM 1410 N N . LYS A 1 184 ? 1.049 10.718 -7.717 1.00 94.00 184 LYS A N 1
ATOM 1411 C CA . LYS A 1 184 ? -0.359 10.968 -7.385 1.00 94.00 184 LYS A CA 1
ATOM 1412 C C . LYS A 1 184 ? -1.081 11.632 -8.553 1.00 94.00 184 LYS A C 1
ATOM 1414 O O . LYS A 1 184 ? -2.112 11.134 -8.995 1.00 94.00 184 LYS A O 1
ATOM 1419 N N . MET A 1 185 ? -0.495 12.697 -9.097 1.00 94.94 185 MET A N 1
ATOM 1420 C CA . MET A 1 185 ? -1.041 13.394 -10.261 1.00 94.94 185 MET A CA 1
ATOM 1421 C C . MET A 1 185 ? -1.089 12.488 -11.498 1.00 94.94 185 MET A C 1
ATOM 1423 O O . MET A 1 185 ? -2.122 12.425 -12.155 1.00 94.94 185 MET A O 1
ATOM 1427 N N . LYS A 1 186 ? -0.015 11.731 -11.768 1.00 94.12 186 LYS A N 1
ATOM 1428 C CA . LYS A 1 186 ? 0.069 10.791 -12.897 1.00 94.12 186 LYS A CA 1
ATOM 1429 C C . LYS A 1 186 ? -1.091 9.797 -12.886 1.00 94.12 186 LYS A C 1
ATOM 1431 O O . LYS A 1 186 ? -1.749 9.656 -13.907 1.00 94.12 186 LYS A O 1
ATOM 1436 N N . SER A 1 187 ? -1.379 9.173 -11.740 1.00 93.56 187 SER A N 1
ATOM 1437 C CA . SER A 1 187 ? -2.476 8.198 -11.663 1.00 93.56 187 SER A CA 1
ATOM 1438 C C . SER A 1 187 ? -3.845 8.801 -11.963 1.00 93.56 187 SER A C 1
ATOM 1440 O O . SER A 1 187 ? -4.637 8.175 -12.646 1.00 93.56 187 SER A O 1
ATOM 1442 N N . VAL A 1 188 ? -4.102 10.035 -11.513 1.00 95.94 188 VAL A N 1
ATOM 1443 C CA . VAL A 1 188 ? -5.379 10.714 -11.784 1.00 95.94 188 VAL A CA 1
ATOM 1444 C C . VAL A 1 188 ? -5.488 11.091 -13.261 1.00 95.94 188 VAL A C 1
ATOM 1446 O O . VAL A 1 188 ? -6.543 10.940 -13.864 1.00 95.94 188 VAL A O 1
ATOM 1449 N N . LEU A 1 189 ? -4.399 11.586 -13.854 1.00 96.19 189 LEU A N 1
ATOM 1450 C CA . LEU A 1 189 ? -4.398 12.011 -15.252 1.00 96.19 189 LEU A CA 1
ATOM 1451 C C . LEU A 1 189 ? -4.530 10.835 -16.219 1.00 96.19 189 LEU A C 1
ATOM 1453 O O . LEU A 1 189 ? -5.284 10.938 -17.179 1.00 96.19 189 LEU A O 1
ATOM 1457 N N . VAL A 1 190 ? -3.800 9.741 -15.994 1.00 96.06 190 VAL A N 1
ATOM 1458 C CA . VAL A 1 190 ? -3.855 8.573 -16.886 1.00 96.06 190 VAL A CA 1
ATOM 1459 C C . VAL A 1 190 ? -5.223 7.903 -16.813 1.00 96.06 190 VAL A C 1
ATOM 1461 O O . VAL A 1 190 ? -5.787 7.608 -17.863 1.00 96.06 190 VAL A O 1
ATOM 1464 N N . ASP A 1 191 ? -5.786 7.761 -15.610 1.00 96.56 191 ASP A N 1
ATOM 1465 C CA . ASP A 1 191 ? -7.158 7.282 -15.418 1.00 96.56 191 ASP A CA 1
ATOM 1466 C C . ASP A 1 191 ? -8.168 8.148 -16.189 1.00 96.56 191 ASP A C 1
ATOM 1468 O O . ASP A 1 191 ? -8.918 7.647 -17.026 1.00 96.56 191 ASP A O 1
ATOM 1472 N N . PHE A 1 192 ? -8.098 9.474 -16.019 1.00 97.69 192 PHE A N 1
ATOM 1473 C CA . PHE A 1 192 ? -8.949 10.412 -16.754 1.00 97.69 192 PHE A CA 1
ATOM 1474 C C . PHE A 1 192 ? -8.811 10.283 -18.280 1.00 97.69 192 PHE A C 1
ATOM 1476 O O . PHE A 1 192 ? -9.820 10.242 -18.982 1.00 97.69 192 PHE A O 1
ATOM 1483 N N . LEU A 1 193 ? -7.584 10.229 -18.810 1.00 97.88 193 LEU A N 1
ATOM 1484 C CA . LEU A 1 193 ? -7.344 10.179 -20.256 1.00 97.88 193 LEU A CA 1
ATOM 1485 C C . LEU A 1 193 ? -7.864 8.875 -20.869 1.00 97.88 193 LEU A C 1
ATOM 1487 O O . LEU A 1 193 ? -8.612 8.924 -21.846 1.00 97.88 193 LEU A O 1
ATOM 1491 N N . VAL A 1 194 ? -7.521 7.728 -20.276 1.00 96.75 194 VAL A N 1
ATOM 1492 C CA . VAL A 1 194 ? -7.976 6.413 -20.754 1.00 96.75 194 VAL A CA 1
ATOM 1493 C C . VAL A 1 194 ? -9.494 6.287 -20.620 1.00 96.75 194 VAL A C 1
ATOM 1495 O O . VAL A 1 194 ? -10.154 5.833 -21.558 1.00 96.75 194 VAL A O 1
ATOM 1498 N N . GLY A 1 195 ? -10.068 6.752 -19.505 1.00 95.81 195 GLY A N 1
ATOM 1499 C CA . GLY A 1 195 ? -11.516 6.793 -19.288 1.00 95.81 195 GLY A CA 1
ATOM 1500 C C . GLY A 1 195 ? -12.258 7.704 -20.275 1.00 95.81 195 GLY A C 1
ATOM 1501 O O . GLY A 1 195 ? -13.396 7.420 -20.641 1.00 95.81 195 GLY A O 1
ATOM 1502 N N . ALA A 1 196 ? -11.602 8.757 -20.771 1.00 97.50 196 ALA A N 1
ATOM 1503 C CA . ALA A 1 196 ? -12.117 9.628 -21.827 1.00 97.50 196 ALA A CA 1
ATOM 1504 C C . ALA A 1 196 ? -11.914 9.068 -23.252 1.00 97.50 196 ALA A C 1
ATOM 1506 O O . ALA A 1 196 ? -12.255 9.743 -24.224 1.00 97.50 196 ALA A O 1
ATOM 1507 N N . GLY A 1 197 ? -11.354 7.861 -23.403 1.00 97.12 197 GLY A N 1
ATOM 1508 C CA . GLY A 1 197 ? -11.067 7.258 -24.708 1.00 97.12 197 GLY A CA 1
ATOM 1509 C C . GLY A 1 197 ? -9.851 7.862 -25.422 1.00 97.12 197 GLY A C 1
ATOM 1510 O O . GLY A 1 197 ? -9.690 7.676 -26.627 1.00 97.12 197 GLY A O 1
ATOM 1511 N N . ILE A 1 198 ? -8.998 8.596 -24.706 1.00 98.06 198 ILE A N 1
ATOM 1512 C CA . ILE A 1 198 ? -7.742 9.141 -25.227 1.00 98.06 198 ILE A CA 1
ATOM 1513 C C . ILE A 1 198 ? -6.638 8.128 -24.923 1.00 98.06 198 ILE A C 1
ATOM 1515 O O . ILE A 1 198 ? -6.541 7.644 -23.801 1.00 98.06 198 ILE A O 1
ATOM 1519 N N . LYS A 1 199 ? -5.788 7.822 -25.911 1.00 97.75 199 LYS A N 1
ATOM 1520 C CA . LYS A 1 199 ? -4.656 6.894 -25.768 1.00 97.75 199 LYS A CA 1
ATOM 1521 C C . LYS A 1 199 ? -3.362 7.651 -25.446 1.00 97.75 199 LYS A C 1
ATOM 1523 O O . LYS A 1 199 ? -2.761 8.213 -26.364 1.00 97.75 199 LYS A O 1
ATOM 1528 N N . PRO A 1 200 ? -2.889 7.672 -24.186 1.00 97.38 200 PRO A N 1
ATOM 1529 C CA . PRO A 1 200 ? -1.505 8.019 -23.898 1.00 97.38 200 PRO A CA 1
ATOM 1530 C C . PRO A 1 200 ? -0.548 7.124 -24.689 1.00 97.38 200 PRO A C 1
ATOM 1532 O O . PRO A 1 200 ? -0.590 5.903 -24.563 1.00 97.38 200 PRO A O 1
ATOM 1535 N N . THR A 1 201 ? 0.326 7.728 -25.488 1.00 97.00 201 THR A N 1
ATOM 1536 C CA . THR A 1 201 ? 1.374 7.008 -26.231 1.00 97.00 201 THR A CA 1
ATOM 1537 C C . THR A 1 201 ? 2.760 7.211 -25.629 1.00 97.00 201 THR A C 1
ATOM 1539 O O . THR A 1 201 ? 3.640 6.387 -25.838 1.00 97.00 201 THR A O 1
ATOM 1542 N N . SER A 1 202 ? 2.960 8.280 -24.850 1.00 97.00 202 SER A N 1
ATOM 1543 C CA . SER A 1 202 ? 4.230 8.576 -24.188 1.00 97.00 202 SER A CA 1
ATOM 1544 C C . SER A 1 202 ? 4.023 9.317 -22.867 1.00 97.00 202 SER A C 1
ATOM 1546 O O . SER A 1 202 ? 3.186 10.217 -22.761 1.00 97.00 202 SER A O 1
ATOM 1548 N N . ILE A 1 203 ? 4.800 8.939 -21.852 1.00 96.56 203 ILE A N 1
ATOM 1549 C CA . ILE A 1 203 ? 4.807 9.512 -20.508 1.00 96.56 203 ILE A CA 1
ATOM 1550 C C . ILE A 1 203 ? 6.267 9.723 -20.088 1.00 96.56 203 ILE A C 1
ATOM 1552 O O . ILE A 1 203 ? 6.974 8.783 -19.730 1.00 96.56 203 ILE A O 1
ATOM 1556 N N . ALA A 1 204 ? 6.717 10.976 -20.049 1.00 96.12 204 ALA A N 1
ATOM 1557 C CA . ALA A 1 204 ? 8.065 11.320 -19.603 1.00 96.12 204 ALA A CA 1
ATOM 1558 C C . ALA A 1 204 ? 8.030 12.018 -18.233 1.00 96.12 204 ALA A C 1
ATOM 1560 O O . ALA A 1 204 ? 7.411 13.068 -18.068 1.00 96.12 204 ALA A O 1
ATOM 1561 N N . SER A 1 205 ? 8.664 11.419 -17.220 1.00 94.81 205 SER A N 1
ATOM 1562 C CA . SER A 1 205 ? 8.585 11.850 -15.814 1.00 94.81 205 SER A CA 1
ATOM 1563 C C . SER A 1 205 ? 9.963 12.193 -15.240 1.00 94.81 205 SER A C 1
ATOM 1565 O O . SER A 1 205 ? 10.662 11.323 -14.725 1.00 94.81 205 SER A O 1
ATOM 1567 N N . TYR A 1 206 ? 10.340 13.471 -15.268 1.00 94.00 206 TYR A N 1
ATOM 1568 C CA . TYR A 1 206 ? 11.621 13.961 -14.737 1.00 94.00 206 TYR A CA 1
ATOM 1569 C C . TYR A 1 206 ? 11.460 14.552 -13.332 1.00 94.00 206 TYR A C 1
ATOM 1571 O O . TYR A 1 206 ? 10.460 15.206 -13.037 1.00 94.00 206 TYR A O 1
ATOM 1579 N N . ASN A 1 207 ? 12.434 14.306 -12.453 1.00 90.44 207 ASN A N 1
ATOM 1580 C CA . ASN A 1 207 ? 12.487 14.835 -11.091 1.00 90.44 207 ASN A CA 1
ATOM 1581 C C . ASN A 1 207 ? 13.927 15.218 -10.720 1.00 90.44 207 ASN A C 1
ATOM 1583 O O . ASN A 1 207 ? 14.864 14.469 -11.008 1.00 90.44 207 ASN A O 1
ATOM 1587 N N . HIS A 1 208 ? 14.088 16.339 -10.017 1.00 91.25 208 HIS A N 1
ATOM 1588 C CA . HIS A 1 208 ? 15.362 16.794 -9.459 1.00 91.25 208 HIS A CA 1
ATOM 1589 C C . HIS A 1 208 ? 15.151 17.204 -8.000 1.00 91.25 208 HIS A C 1
ATOM 1591 O O . HIS A 1 208 ? 14.202 17.933 -7.708 1.00 91.25 208 HIS A O 1
ATOM 1597 N N . LEU A 1 209 ? 15.987 16.717 -7.084 1.00 88.88 209 LEU A N 1
ATOM 1598 C CA . LEU A 1 209 ? 15.870 17.000 -5.653 1.00 88.88 209 LEU A CA 1
ATOM 1599 C C . LEU A 1 209 ? 17.253 17.016 -4.996 1.00 88.88 209 LEU A C 1
ATOM 1601 O O . LEU A 1 209 ? 17.996 16.059 -5.122 1.00 88.88 209 LEU A O 1
ATOM 1605 N N . GLY A 1 210 ? 17.576 18.087 -4.266 1.00 89.62 210 GLY A N 1
ATOM 1606 C CA . GLY A 1 210 ? 18.891 18.279 -3.631 1.00 89.62 210 GLY A CA 1
ATOM 1607 C C . GLY A 1 210 ? 18.950 17.901 -2.147 1.00 89.62 210 GLY A C 1
ATOM 1608 O O . GLY A 1 210 ? 19.780 18.428 -1.412 1.00 89.62 210 GLY A O 1
ATOM 1609 N N . ASN A 1 211 ? 18.020 17.074 -1.663 1.00 88.38 211 ASN A N 1
ATOM 1610 C CA . ASN A 1 211 ? 18.005 16.595 -0.277 1.00 88.38 211 ASN A CA 1
ATOM 1611 C C . ASN A 1 211 ? 18.658 15.200 -0.158 1.00 88.38 211 ASN A C 1
ATOM 1613 O O . ASN A 1 211 ? 19.074 14.605 -1.150 1.00 88.38 211 ASN A O 1
ATOM 1617 N N . ASN A 1 212 ? 18.722 14.651 1.061 1.00 88.00 212 ASN A N 1
ATOM 1618 C CA . ASN A 1 212 ? 19.338 13.339 1.303 1.00 88.00 212 ASN A CA 1
ATOM 1619 C C . ASN A 1 212 ? 18.645 12.185 0.553 1.00 88.00 212 ASN A C 1
ATOM 1621 O O . ASN A 1 212 ? 19.297 11.201 0.220 1.00 88.00 212 ASN A O 1
ATOM 1625 N N . ASP A 1 213 ? 17.344 12.308 0.264 1.00 85.62 213 ASP A N 1
ATOM 1626 C CA . ASP A 1 213 ? 16.618 11.343 -0.573 1.00 85.62 213 ASP A CA 1
ATOM 1627 C C . ASP A 1 213 ? 17.155 11.369 -2.012 1.00 85.62 213 ASP A C 1
ATOM 1629 O O . ASP A 1 213 ? 17.542 10.336 -2.548 1.00 85.62 213 ASP A O 1
ATOM 1633 N N . GLY A 1 214 ? 17.318 12.560 -2.600 1.00 84.00 214 GLY A N 1
ATOM 1634 C CA . GLY A 1 214 ? 17.972 12.732 -3.901 1.00 84.00 214 GLY A CA 1
ATOM 1635 C C . GLY A 1 214 ? 19.383 12.163 -3.950 1.00 84.00 214 GLY A C 1
ATOM 1636 O O . GLY A 1 214 ? 19.723 11.416 -4.869 1.00 84.00 214 GLY A O 1
ATOM 1637 N N . MET A 1 215 ? 20.182 12.446 -2.918 1.00 88.56 215 MET A N 1
ATOM 1638 C CA . MET A 1 215 ? 21.539 11.915 -2.808 1.00 88.56 215 MET A CA 1
ATOM 1639 C C . MET A 1 215 ? 21.545 10.383 -2.726 1.00 88.56 215 MET A C 1
ATOM 1641 O O . MET A 1 215 ? 22.321 9.736 -3.427 1.00 88.56 215 MET A O 1
ATOM 1645 N N . ASN A 1 216 ? 20.660 9.781 -1.929 1.00 89.12 216 ASN A N 1
ATOM 1646 C CA . ASN A 1 216 ? 20.531 8.328 -1.827 1.00 89.12 216 ASN A CA 1
ATOM 1647 C C . ASN A 1 216 ? 20.075 7.689 -3.148 1.00 89.12 216 ASN A C 1
ATOM 1649 O O . ASN A 1 216 ? 20.600 6.644 -3.524 1.00 89.12 216 ASN A O 1
ATOM 1653 N N . LEU A 1 217 ? 19.156 8.333 -3.868 1.00 89.38 217 LEU A N 1
ATOM 1654 C CA . LEU A 1 217 ? 18.635 7.889 -5.164 1.00 89.38 217 LEU A CA 1
ATOM 1655 C C . LEU A 1 217 ? 19.588 8.158 -6.341 1.00 89.38 217 LEU A C 1
ATOM 1657 O O . LEU A 1 217 ? 19.279 7.779 -7.467 1.00 89.38 217 LEU A O 1
ATOM 1661 N N . SER A 1 218 ? 20.745 8.786 -6.111 1.00 86.56 218 SER A N 1
ATOM 1662 C CA . SER A 1 218 ? 21.789 8.910 -7.138 1.00 86.56 218 SER A CA 1
ATOM 1663 C C . SER A 1 218 ? 22.478 7.571 -7.441 1.00 86.56 218 SER A C 1
ATOM 1665 O O . SER A 1 218 ? 23.030 7.392 -8.529 1.00 86.56 218 SER A O 1
ATOM 1667 N N . ALA A 1 219 ? 22.422 6.615 -6.505 1.00 89.44 219 ALA A N 1
ATOM 1668 C CA . ALA A 1 219 ? 22.961 5.277 -6.696 1.00 89.44 219 ALA A CA 1
ATOM 1669 C C . ALA A 1 219 ? 22.008 4.412 -7.555 1.00 89.44 219 ALA A C 1
ATOM 1671 O O . ALA A 1 219 ? 20.806 4.369 -7.287 1.00 89.44 219 ALA A O 1
ATOM 1672 N N . PRO A 1 220 ? 22.509 3.654 -8.552 1.00 88.50 220 PRO A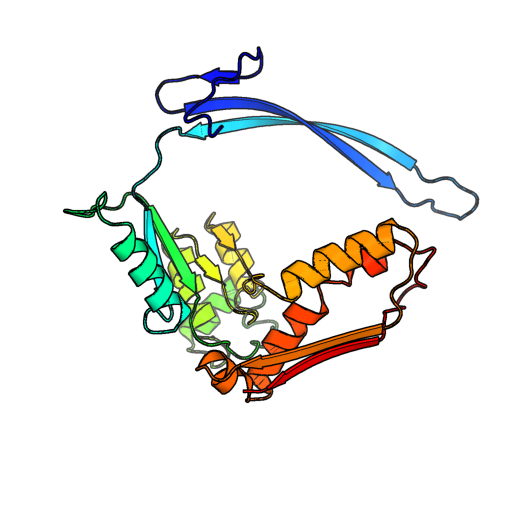 N 1
ATOM 1673 C CA . PRO A 1 220 ? 21.648 2.893 -9.466 1.00 88.50 220 PRO A CA 1
ATOM 1674 C C . PRO A 1 220 ? 20.723 1.874 -8.786 1.00 88.50 220 PRO A C 1
ATOM 1676 O O . PRO A 1 220 ? 19.584 1.694 -9.208 1.00 88.50 220 PRO A O 1
ATOM 1679 N N . GLN A 1 221 ? 21.192 1.208 -7.726 1.00 87.00 221 GLN A N 1
ATOM 1680 C CA . GLN A 1 221 ? 20.434 0.147 -7.052 1.00 87.00 221 GLN A CA 1
ATOM 1681 C C . GLN A 1 221 ? 19.235 0.680 -6.254 1.00 87.00 221 GLN A C 1
ATOM 1683 O O . GLN A 1 221 ? 18.183 0.049 -6.240 1.00 87.00 221 GLN A O 1
ATOM 1688 N N . THR A 1 222 ? 19.371 1.844 -5.618 1.00 86.25 222 THR A N 1
ATOM 1689 C CA . THR A 1 222 ? 18.287 2.513 -4.878 1.00 86.25 222 THR A CA 1
ATOM 1690 C C . THR A 1 222 ? 17.352 3.259 -5.829 1.00 86.25 222 THR A C 1
ATOM 1692 O O . THR A 1 222 ? 16.136 3.255 -5.630 1.00 86.25 222 THR A O 1
ATOM 1695 N N . PHE A 1 223 ? 17.888 3.827 -6.918 1.00 90.12 223 PHE A N 1
ATOM 1696 C CA . PHE A 1 223 ? 17.080 4.377 -8.007 1.00 90.12 223 PHE A CA 1
ATOM 1697 C C . PHE A 1 223 ? 16.153 3.319 -8.607 1.00 90.12 223 PHE A C 1
ATOM 1699 O O . PHE A 1 223 ? 14.967 3.592 -8.784 1.00 90.12 223 PHE A O 1
ATOM 1706 N N . ARG A 1 224 ? 16.663 2.104 -8.862 1.00 89.38 224 ARG A N 1
ATOM 1707 C CA . ARG A 1 224 ? 15.876 1.015 -9.454 1.00 89.38 224 ARG A CA 1
ATOM 1708 C C . ARG A 1 224 ? 14.631 0.686 -8.632 1.00 89.38 224 ARG A C 1
ATOM 1710 O O . ARG A 1 224 ? 13.565 0.507 -9.214 1.00 89.38 224 ARG A O 1
ATOM 1717 N N . SER A 1 225 ? 14.737 0.684 -7.303 1.00 87.81 225 SER A N 1
ATOM 1718 C CA . SER A 1 225 ? 13.587 0.497 -6.412 1.00 87.81 225 SER A CA 1
ATOM 1719 C C . SER A 1 225 ? 12.494 1.539 -6.686 1.00 87.81 225 SER A C 1
ATOM 1721 O O . SER A 1 225 ? 11.328 1.200 -6.877 1.00 87.81 225 SER A O 1
ATOM 1723 N N . LYS A 1 226 ? 12.883 2.819 -6.770 1.00 88.25 226 LYS A N 1
ATOM 1724 C CA . LYS A 1 226 ? 11.974 3.953 -7.008 1.00 88.25 226 LYS A CA 1
ATOM 1725 C C . LYS A 1 226 ? 11.427 3.998 -8.434 1.00 88.25 226 LYS A C 1
ATOM 1727 O O . LYS A 1 226 ? 10.334 4.509 -8.665 1.00 88.25 226 LYS A O 1
ATOM 1732 N N . GLU A 1 227 ? 12.205 3.530 -9.401 1.00 89.44 227 GLU A N 1
ATOM 1733 C CA . GLU A 1 227 ? 11.796 3.448 -10.798 1.00 89.44 227 GLU A CA 1
ATOM 1734 C C . GLU A 1 227 ? 10.627 2.473 -10.956 1.00 89.44 227 GLU A C 1
ATOM 1736 O O . GLU A 1 227 ? 9.605 2.864 -11.514 1.00 89.44 227 GLU A O 1
ATOM 1741 N N . ILE A 1 228 ? 10.739 1.272 -10.373 1.00 88.00 228 ILE A N 1
ATOM 1742 C CA . ILE A 1 228 ? 9.706 0.226 -10.426 1.00 88.00 228 ILE A CA 1
ATOM 1743 C C . ILE A 1 228 ? 8.381 0.723 -9.826 1.00 88.00 228 ILE A C 1
ATOM 1745 O O . ILE A 1 228 ? 7.335 0.618 -10.469 1.00 88.00 228 ILE A O 1
ATOM 1749 N N . SER A 1 229 ? 8.407 1.326 -8.628 1.00 83.81 229 SER A N 1
ATOM 1750 C CA . SER A 1 229 ? 7.181 1.828 -7.980 1.00 83.81 229 SER A CA 1
ATOM 1751 C C . SER A 1 229 ? 6.514 2.960 -8.774 1.00 83.81 229 SER A C 1
ATOM 1753 O O . SER A 1 229 ? 5.288 3.079 -8.812 1.00 83.81 229 SER A O 1
ATOM 1755 N N . LYS A 1 230 ? 7.309 3.815 -9.432 1.00 88.44 230 LYS A N 1
ATOM 1756 C CA . LYS A 1 230 ? 6.807 4.960 -10.206 1.00 88.44 230 LYS A CA 1
ATOM 1757 C C . LYS A 1 230 ? 6.342 4.591 -11.615 1.00 88.44 230 LYS A C 1
ATOM 1759 O O . LYS A 1 230 ? 5.556 5.371 -12.178 1.00 88.44 230 LYS A O 1
ATOM 1764 N N . SER A 1 231 ? 6.852 3.502 -12.198 1.00 88.50 231 SER A N 1
ATOM 1765 C CA . SER A 1 231 ? 6.460 3.026 -13.529 1.00 88.50 231 SER A CA 1
ATOM 1766 C C . SER A 1 231 ? 5.146 2.263 -13.464 1.00 88.50 231 SER A C 1
ATOM 1768 O O . SER A 1 231 ? 4.231 2.614 -14.197 1.00 88.50 231 SER A O 1
ATOM 1770 N N . GLY A 1 232 ? 4.995 1.345 -12.503 1.00 88.12 232 GLY A N 1
ATOM 1771 C CA . GLY A 1 232 ? 3.846 0.430 -12.453 1.00 88.12 232 GLY A CA 1
ATOM 1772 C C . GLY A 1 232 ? 2.477 1.073 -12.195 1.00 88.12 232 GLY A C 1
ATOM 1773 O O . GLY A 1 232 ? 1.448 0.421 -12.308 1.00 88.12 232 GLY A O 1
ATOM 1774 N N . VAL A 1 233 ? 2.423 2.370 -11.872 1.00 91.94 233 VAL A N 1
ATOM 1775 C CA . VAL A 1 233 ? 1.176 3.083 -11.532 1.00 91.94 233 VAL A CA 1
ATOM 1776 C C . VAL A 1 233 ? 0.213 3.290 -12.716 1.00 91.94 233 VAL A C 1
ATOM 1778 O O . VAL A 1 233 ? -0.848 3.876 -12.526 1.00 91.94 233 VAL A O 1
ATOM 1781 N N . VAL A 1 234 ? 0.608 2.924 -13.938 1.00 93.50 234 VAL A N 1
ATOM 1782 C CA . VAL A 1 234 ? -0.222 3.081 -15.147 1.00 93.50 234 VAL A CA 1
ATOM 1783 C C . VAL A 1 234 ? -0.641 1.747 -15.767 1.00 93.50 234 VAL A C 1
ATOM 1785 O O . VAL A 1 234 ? -1.445 1.746 -16.697 1.00 93.50 234 VAL A O 1
ATOM 1788 N N . ASP A 1 235 ? -0.103 0.627 -15.279 1.00 93.44 235 ASP A N 1
ATOM 1789 C CA . ASP A 1 235 ? -0.228 -0.682 -15.930 1.00 93.44 235 ASP A CA 1
ATOM 1790 C C . ASP A 1 235 ? -1.662 -1.223 -15.885 1.00 93.44 235 ASP A C 1
ATOM 1792 O O . ASP A 1 235 ? -2.140 -1.821 -16.852 1.00 93.44 235 ASP A O 1
ATOM 1796 N N . ASP A 1 236 ? -2.375 -0.975 -14.787 1.00 93.25 236 ASP A N 1
ATOM 1797 C CA . ASP A 1 236 ? -3.779 -1.345 -14.612 1.00 93.25 236 ASP A CA 1
ATOM 1798 C C . ASP A 1 236 ? -4.687 -0.571 -15.574 1.00 93.25 236 ASP A C 1
ATOM 1800 O O . ASP A 1 236 ? -5.535 -1.167 -16.241 1.00 93.25 236 ASP A O 1
ATOM 1804 N N . MET A 1 237 ? -4.457 0.736 -15.719 1.00 93.50 237 MET A N 1
ATOM 1805 C CA . MET A 1 237 ? -5.226 1.567 -16.640 1.00 93.50 237 MET A CA 1
ATOM 1806 C C . MET A 1 237 ? -4.982 1.200 -18.100 1.00 93.50 237 MET A C 1
ATOM 1808 O O . MET A 1 237 ? -5.945 1.112 -18.861 1.00 93.50 237 MET A O 1
ATOM 1812 N N . VAL A 1 238 ? -3.737 0.920 -18.487 1.00 93.31 238 VAL A N 1
ATOM 1813 C CA . VAL A 1 238 ? -3.411 0.413 -19.830 1.00 93.31 238 VAL A CA 1
ATOM 1814 C C . VAL A 1 238 ? -4.126 -0.920 -20.086 1.00 93.31 238 VAL A C 1
ATOM 1816 O O . VAL A 1 238 ? -4.822 -1.068 -21.089 1.00 93.31 238 VAL A O 1
ATOM 1819 N N . SER A 1 239 ? -4.059 -1.848 -19.128 1.00 93.69 239 SER A N 1
ATOM 1820 C CA . SER A 1 239 ? -4.695 -3.171 -19.229 1.00 93.69 239 SER A CA 1
ATOM 1821 C C . SER A 1 239 ? -6.230 -3.123 -19.226 1.00 93.69 239 SER A C 1
ATOM 1823 O O . SER A 1 239 ? -6.878 -4.059 -19.693 1.00 93.69 239 SER A O 1
ATOM 1825 N N . SER A 1 240 ? -6.832 -2.049 -18.705 1.00 94.06 240 SER A N 1
ATOM 1826 C CA . SER A 1 240 ? -8.290 -1.911 -18.590 1.00 94.06 240 SER A CA 1
ATOM 1827 C C . SER A 1 240 ? -9.000 -1.669 -19.926 1.00 94.06 240 SER A C 1
ATOM 1829 O O . SER A 1 240 ? -10.210 -1.883 -20.023 1.00 94.06 240 SER A O 1
ATOM 1831 N N . ASN A 1 241 ? -8.277 -1.222 -20.961 1.00 95.25 241 ASN A N 1
ATOM 1832 C CA . ASN A 1 241 ? -8.879 -0.752 -22.203 1.00 95.25 241 ASN A CA 1
ATOM 1833 C C . ASN A 1 241 ? -8.235 -1.391 -23.441 1.00 95.25 241 ASN A C 1
ATOM 1835 O O . ASN A 1 241 ? -7.426 -0.777 -24.137 1.00 95.25 241 ASN A O 1
ATOM 1839 N N . ALA A 1 242 ? -8.684 -2.608 -23.756 1.00 94.25 242 ALA A N 1
ATOM 1840 C CA . ALA A 1 242 ? -8.252 -3.367 -24.932 1.00 94.25 242 ALA A CA 1
ATOM 1841 C C . ALA A 1 242 ? -8.679 -2.755 -26.288 1.00 94.25 242 ALA A C 1
ATOM 1843 O O . ALA A 1 242 ? -8.320 -3.281 -27.338 1.00 94.25 242 ALA A O 1
ATOM 1844 N N . ILE A 1 243 ? -9.479 -1.677 -26.291 1.00 96.31 243 ILE A N 1
ATOM 1845 C CA . ILE A 1 243 ? -9.786 -0.912 -27.512 1.00 96.31 243 ILE A CA 1
ATOM 1846 C C . ILE A 1 243 ? -8.637 0.051 -27.818 1.00 96.31 243 ILE A C 1
ATOM 1848 O O . ILE A 1 243 ? -8.293 0.256 -28.979 1.00 96.31 243 ILE A O 1
ATOM 1852 N N . LEU A 1 244 ? -8.064 0.663 -26.777 1.00 96.81 244 LEU A N 1
ATOM 1853 C CA . LEU A 1 244 ? -6.953 1.595 -26.923 1.00 96.81 244 LEU A CA 1
ATOM 1854 C C . LEU A 1 244 ? -5.611 0.874 -27.008 1.00 96.81 244 LEU A C 1
ATOM 1856 O O . LEU A 1 244 ? -4.779 1.306 -27.799 1.00 96.81 244 LEU A O 1
ATOM 1860 N N . TYR A 1 245 ? -5.401 -0.192 -26.236 1.00 96.94 245 TYR A N 1
ATOM 1861 C CA . TYR A 1 245 ? -4.121 -0.894 -26.154 1.00 96.94 245 TYR A CA 1
ATOM 1862 C C . TYR A 1 245 ? -4.239 -2.353 -26.590 1.00 96.94 245 TYR A C 1
ATOM 1864 O O . TYR A 1 245 ? -5.129 -3.077 -26.142 1.00 96.94 245 TYR A O 1
ATOM 1872 N N . GLU A 1 246 ? -3.319 -2.798 -27.441 1.00 95.44 246 GLU A N 1
ATOM 1873 C CA . GLU A 1 246 ? -3.177 -4.218 -27.766 1.00 95.44 246 GLU A CA 1
ATOM 1874 C C . GLU A 1 246 ? -2.600 -5.014 -26.576 1.00 95.44 246 GLU A C 1
ATOM 1876 O O . GLU A 1 246 ? -1.971 -4.438 -25.684 1.00 95.44 246 GLU A O 1
ATOM 1881 N N . PRO A 1 247 ? -2.773 -6.351 -26.526 1.00 91.75 247 PRO A N 1
ATOM 1882 C CA . PRO A 1 247 ? -2.170 -7.171 -25.480 1.00 91.75 247 PRO A CA 1
ATOM 1883 C C . PRO A 1 247 ? -0.647 -6.983 -25.398 1.00 91.75 247 PRO A C 1
ATOM 1885 O O . PRO A 1 247 ? 0.083 -7.323 -26.326 1.00 91.75 247 PRO A O 1
ATOM 1888 N N . GLY A 1 248 ? -0.173 -6.468 -24.261 1.00 90.25 248 GLY A N 1
ATOM 1889 C CA . GLY A 1 248 ? 1.244 -6.174 -24.023 1.00 90.25 248 GLY A CA 1
ATOM 1890 C C . GLY A 1 248 ? 1.727 -4.834 -24.589 1.00 90.25 248 GLY A C 1
ATOM 1891 O O . GLY A 1 248 ? 2.909 -4.521 -24.452 1.00 90.25 248 GLY A O 1
ATOM 1892 N N . GLU A 1 249 ? 0.850 -4.033 -25.202 1.00 95.19 249 GLU A N 1
ATOM 1893 C CA . GLU A 1 249 ? 1.168 -2.663 -25.596 1.00 95.19 249 GLU A CA 1
ATOM 1894 C C . GLU A 1 249 ? 1.199 -1.748 -24.366 1.00 95.19 249 GLU A C 1
ATOM 1896 O O . GLU A 1 249 ? 0.280 -1.754 -23.551 1.00 95.19 249 GLU A O 1
ATOM 1901 N N . HIS A 1 250 ? 2.236 -0.918 -24.261 1.00 94.44 250 HIS A N 1
ATOM 1902 C CA . HIS A 1 250 ? 2.365 0.110 -23.231 1.00 94.44 250 HIS A CA 1
ATOM 1903 C C . HIS A 1 250 ? 2.816 1.433 -23.865 1.00 94.44 250 HIS A C 1
ATOM 1905 O O . HIS A 1 250 ? 3.521 1.411 -24.877 1.00 94.44 250 HIS A O 1
ATOM 1911 N N . PRO A 1 251 ? 2.447 2.594 -23.288 1.00 95.44 251 PRO A N 1
ATOM 1912 C CA . PRO A 1 251 ? 3.044 3.860 -23.691 1.00 95.44 251 PRO A CA 1
ATOM 1913 C C . PRO A 1 251 ? 4.551 3.853 -23.422 1.00 95.44 251 PRO A C 1
ATOM 1915 O O . PRO A 1 251 ? 5.008 3.262 -22.442 1.00 95.44 251 PRO A O 1
ATOM 1918 N N . ASP A 1 252 ? 5.309 4.605 -24.218 1.00 96.31 252 ASP A N 1
ATOM 1919 C CA . ASP A 1 252 ? 6.710 4.886 -23.909 1.00 96.31 252 ASP A CA 1
ATOM 1920 C C . ASP A 1 252 ? 6.790 5.577 -22.543 1.00 96.31 252 ASP A C 1
ATOM 1922 O O . ASP A 1 252 ? 6.376 6.731 -22.399 1.00 96.31 252 ASP A O 1
ATOM 1926 N N . HIS A 1 253 ? 7.306 4.888 -21.524 1.00 95.31 253 HIS A N 1
ATOM 1927 C CA . HIS A 1 253 ? 7.313 5.391 -20.153 1.00 95.31 253 HIS A CA 1
ATOM 1928 C C . HIS A 1 253 ? 8.732 5.515 -19.615 1.00 95.31 253 HIS A C 1
ATOM 1930 O O . HIS A 1 253 ? 9.412 4.522 -19.377 1.00 95.31 253 HIS A O 1
ATOM 1936 N N . VAL A 1 254 ? 9.171 6.753 -19.377 1.00 94.56 254 VAL A N 1
ATOM 1937 C CA . VAL A 1 254 ? 10.486 7.031 -18.789 1.00 94.56 254 VAL A CA 1
ATOM 1938 C C . VAL A 1 254 ? 10.355 7.782 -17.472 1.00 94.56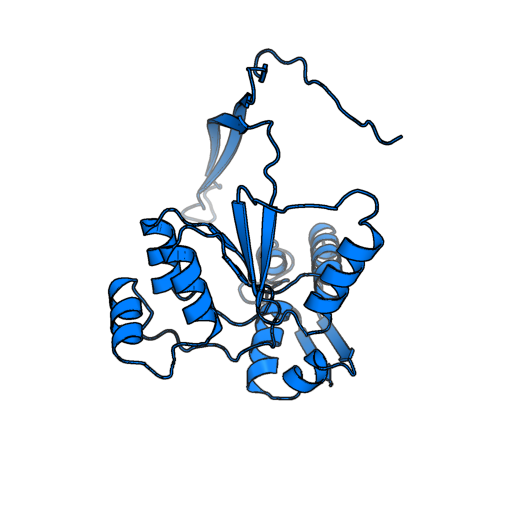 254 VAL A C 1
ATOM 1940 O O . VAL A 1 254 ? 9.591 8.745 -17.344 1.00 94.56 254 VAL A O 1
ATOM 1943 N N . ILE A 1 255 ? 11.133 7.353 -16.480 1.00 92.75 255 ILE A N 1
ATOM 1944 C CA . ILE A 1 255 ? 11.265 8.019 -15.186 1.00 92.75 255 ILE A CA 1
ATOM 1945 C C . ILE A 1 255 ? 12.725 8.380 -14.984 1.00 92.75 255 ILE A C 1
ATOM 1947 O O . ILE A 1 255 ? 13.612 7.545 -15.109 1.00 92.75 255 ILE A O 1
ATOM 1951 N N . VAL A 1 256 ? 12.975 9.639 -14.645 1.00 92.69 256 VAL A N 1
ATOM 1952 C CA . VAL A 1 256 ? 14.313 10.139 -14.342 1.00 92.69 256 VAL A CA 1
ATOM 1953 C C . VAL A 1 256 ? 14.278 10.836 -12.995 1.00 92.69 256 VAL A C 1
ATOM 1955 O O . VAL A 1 256 ? 13.399 11.657 -12.720 1.00 92.69 256 VAL A O 1
ATOM 1958 N N . ILE A 1 257 ? 15.259 10.516 -12.157 1.00 89.00 257 ILE A N 1
ATOM 1959 C CA . ILE A 1 257 ? 15.517 11.206 -10.898 1.00 89.00 257 ILE A CA 1
ATOM 1960 C C . ILE A 1 257 ? 16.989 11.621 -10.895 1.00 89.00 257 ILE A C 1
ATOM 1962 O O . ILE A 1 257 ? 17.859 10.807 -11.202 1.00 89.00 257 ILE A O 1
ATOM 1966 N N . LYS A 1 258 ? 17.271 12.889 -10.584 1.00 88.50 258 LYS A N 1
ATOM 1967 C CA . LYS A 1 258 ? 18.633 13.377 -10.325 1.00 88.50 258 LYS A CA 1
ATOM 1968 C C . LYS A 1 258 ? 18.713 13.968 -8.919 1.00 88.50 258 LYS A C 1
ATOM 1970 O O . LYS A 1 258 ? 17.839 14.755 -8.547 1.00 88.50 258 LYS A O 1
ATOM 1975 N N . GLY A 1 259 ? 19.732 13.532 -8.181 1.00 74.94 259 GLY A N 1
ATOM 1976 C CA . GLY A 1 259 ? 20.165 14.110 -6.909 1.00 74.94 259 GLY A CA 1
ATOM 1977 C C . GLY A 1 259 ? 21.132 15.264 -7.105 1.00 74.94 259 GLY A C 1
ATOM 1978 O O . GLY A 1 259 ? 21.718 15.340 -8.211 1.00 74.94 259 GLY A O 1
#

Mean predicted aligned error: 6.49 Å

Solvent-accessible surface area (backbone atoms only — not comparable to full-atom values): 15034 Å² total; per-residue (Å²): 135,89,75,95,73,87,82,80,90,45,100,51,47,47,81,57,94,58,32,37,40,36,60,46,76,50,75,50,68,51,74,44,81,45,97,43,91,93,45,70,70,48,76,44,79,44,76,46,80,43,77,48,78,43,69,68,70,81,66,48,70,39,78,45,56,44,40,37,90,35,76,64,35,43,49,52,51,48,51,52,58,74,65,30,94,82,69,81,83,83,88,78,58,76,43,59,37,39,36,38,53,41,81,63,42,51,61,58,84,85,38,86,83,36,33,53,37,39,71,30,31,53,53,30,58,77,65,66,42,88,70,65,46,71,64,36,54,53,44,51,52,26,30,74,71,58,27,33,32,33,40,43,31,41,30,63,54,77,34,55,6,52,50,48,43,20,60,77,55,74,25,54,71,50,71,66,36,70,72,76,55,71,64,43,54,48,43,54,50,52,47,52,36,50,75,70,74,43,74,75,60,65,46,82,44,79,46,78,40,89,47,72,67,22,55,54,37,59,40,70,57,26,30,49,19,50,47,54,63,63,58,60,65,49,53,66,60,48,69,69,35,70,86,77,29,58,96,88,53,74,46,53,73,48,78,48,73,42,73

Secondary structure (DSSP, 8-state):
---S------TTEEE-SSEEEEEEEEEEEEEE--SSTTSPPEEEEEEEEEEEEEE-----EEEEEETTTSHHHHHHHHHHHHTGGG--S----SEEEEEE-SPPPPPPP--TTTTSSHHHHHHHHHTT-TT--HHHHHHHHHHHTT--EEE-SSS----HHHHHHHHHHT--EE-SS---SHHHHHHHHHHHHHHTT----EEEEEEE--SHHHHHTTSHHHHHHHHHHHHGGGHHHHHT-TTTS-TT---EEEEEEE-

Radius of gyration: 22.88 Å; Cα contacts (8 Å, |Δi|>4): 393; chains: 1; bounding box: 56×46×61 Å

Organism: Oryza sativa subsp. indica (NCBI:txid39946)

Sequence (259 aa):
MFVEGFRVESPRVRYGDGEIESEYRYDTTEVVAPPSPEKGWVVRPKSVTYHFKTTTTVPKLGVMLVGWGGNNGTTLTAGVIANREEFKEKSKVDKVVVLWTANTERYSNVVAGMNDTMDNLLASLDKDEPEMSPSTLYAIACVMEGVPFINGSPQNTFVPGLIELAIKKNSVIGGDDFKSGQTKMKSVLVDFLVGAGIKPTSIASYNHLGNNDGMNLSAPQTFRSKEISKSGVVDDMVSSNAILYEPGEHPDHVIVIKG

InterPro domains:
  IPR002587 Myo-inositol-1-phosphate synthase [PF07994] (86-198)
  IPR002587 Myo-inositol-1-phosphate synthase [PIRSF015578] (49-258)
  IPR002587 Myo-inositol-1-phosphate synthase [PTHR11510] (85-258)
  IPR036291 NAD(P)-binding domain superfamily [SSF51735] (4-85)
  IPR036291 NAD(P)-binding domain superfamily [SSF51735] (86-179)

pLDDT: mean 89.33, std 11.26, range [38.19, 98.56]

Nearest PDB structures (foldseek):
  9f2k-assembly1_A  TM=9.451E-01  e=7.531E-30  Thermochaetoides thermophila DSM 1495
  1p1j-assembly1_B  TM=9.437E-01  e=3.936E-26  Saccharomyces cerevisiae
  1p1h-assembly1_C  TM=9.359E-01  e=1.651E-26  Saccharomyces cerevisiae
  1jki-assembly1_A  TM=9.406E-01  e=2.550E-26  Saccharomyces cerevisiae
  1vko-assembly1_A  TM=9.392E-01  e=1.352E-24  Caenorhabditis elegans